Protein AF-R5AZA7-F1 (afdb_monomer)

Sequence (260 aa):
MVGIGNRGARNLREEDYFPEKALDNIPADEWSRTHLPSDFRQTCRGDEYAYFVAHDVKEFVDGRYSTMVEREHTFTMGSSMGALISLYIMCEYPDIVGGAACMSTHWVGSVSSSASNGYTMLDDPVCAAAILKYFGESLPEPGAHILYLDEGDSGWDALYVKYNQQMTTLAEAKGYSQSAGTLMVKYWPESGHNEWFWQQHCSVPLEFLLAAHLSGIDRITVSPTPSATIHTLLGVPVGHYAETLAPGIYCNPGKKFLKR

Radius of gyration: 18.77 Å; Cα contacts (8 Å, |Δi|>4): 472; chains: 1; bounding box: 45×39×62 Å

Structure (mmCIF, N/CA/C/O backbone):
data_AF-R5AZA7-F1
#
_entry.id   AF-R5AZA7-F1
#
loop_
_atom_site.group_PDB
_atom_site.id
_atom_site.type_symbol
_atom_site.label_atom_id
_atom_site.label_alt_id
_atom_site.label_comp_id
_atom_site.label_asym_id
_atom_site.label_entity_id
_atom_site.label_seq_id
_atom_site.pdbx_PDB_ins_code
_atom_site.Cartn_x
_atom_site.Cartn_y
_atom_site.Cartn_z
_atom_site.occupancy
_atom_site.B_iso_or_equiv
_atom_site.auth_seq_id
_atom_site.auth_comp_id
_atom_site.auth_asym_id
_atom_site.auth_atom_id
_atom_site.pdbx_PDB_model_num
ATOM 1 N N . MET A 1 1 ? -7.644 -5.578 15.023 1.00 80.94 1 MET A N 1
ATOM 2 C CA . MET A 1 1 ? -6.517 -5.678 14.072 1.00 80.94 1 MET A CA 1
ATOM 3 C C . MET A 1 1 ? -5.976 -7.094 14.112 1.00 80.94 1 MET A C 1
ATOM 5 O O . MET A 1 1 ? -5.783 -7.614 15.207 1.00 80.94 1 MET A O 1
ATOM 9 N N . VAL A 1 2 ? -5.758 -7.703 12.951 1.00 88.06 2 VAL A N 1
ATOM 10 C CA . VAL A 1 2 ? -5.196 -9.052 12.809 1.00 88.06 2 VAL A CA 1
ATOM 11 C C . VAL A 1 2 ? -3.914 -8.930 11.990 1.00 88.06 2 VAL A C 1
ATOM 13 O O . VAL A 1 2 ? -3.907 -8.242 10.976 1.00 88.06 2 VAL A O 1
ATOM 16 N N . GLY A 1 3 ? -2.824 -9.542 12.453 1.00 88.44 3 GLY A N 1
ATOM 17 C CA . GLY A 1 3 ? -1.585 -9.632 11.680 1.00 88.44 3 GLY A CA 1
ATOM 18 C C . GLY A 1 3 ? -1.644 -10.844 10.760 1.00 88.44 3 GLY A C 1
ATOM 19 O O . GLY A 1 3 ? -1.911 -11.946 11.238 1.00 88.44 3 GLY A O 1
ATOM 20 N N . ILE A 1 4 ? -1.399 -10.644 9.468 1.00 90.88 4 ILE A N 1
ATOM 21 C CA . ILE A 1 4 ? -1.473 -11.698 8.454 1.00 90.88 4 ILE A CA 1
ATOM 22 C C . ILE A 1 4 ? -0.049 -12.034 8.011 1.00 90.88 4 ILE A C 1
ATOM 24 O O . ILE A 1 4 ? 0.723 -11.155 7.637 1.00 90.88 4 ILE A O 1
ATOM 28 N N . GLY A 1 5 ? 0.321 -13.310 8.118 1.00 85.81 5 GLY A N 1
ATOM 29 C CA . GLY A 1 5 ? 1.613 -13.796 7.641 1.00 85.81 5 GLY A CA 1
ATOM 30 C C . GLY A 1 5 ? 1.642 -13.943 6.120 1.00 85.81 5 GLY A C 1
ATOM 31 O O . GLY A 1 5 ? 0.607 -13.937 5.460 1.00 85.81 5 GLY 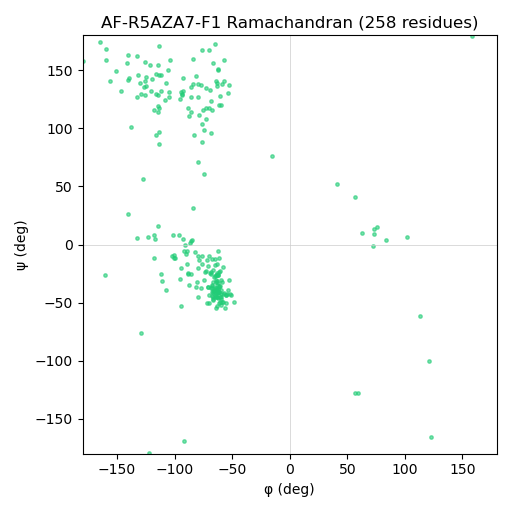A O 1
ATOM 32 N N . ASN A 1 6 ? 2.836 -14.132 5.573 1.00 86.56 6 ASN A N 1
ATOM 33 C CA . ASN A 1 6 ? 3.054 -14.520 4.181 1.00 86.56 6 ASN A CA 1
ATOM 34 C C . ASN A 1 6 ? 3.849 -15.829 4.117 1.00 86.56 6 ASN A C 1
ATOM 36 O O . ASN A 1 6 ? 4.228 -16.409 5.141 1.00 86.56 6 ASN A O 1
ATOM 40 N N . ARG A 1 7 ? 4.139 -16.302 2.908 1.00 87.44 7 ARG A N 1
ATOM 41 C CA . ARG A 1 7 ? 4.939 -17.506 2.662 1.00 87.44 7 ARG A CA 1
ATOM 42 C C . ARG A 1 7 ? 6.446 -17.210 2.679 1.00 87.44 7 ARG A C 1
ATOM 44 O O . ARG A 1 7 ? 7.220 -17.919 2.041 1.00 87.44 7 ARG A O 1
ATOM 51 N N . GLY A 1 8 ? 6.897 -16.230 3.466 1.00 80.00 8 GLY A N 1
ATOM 52 C CA . GLY A 1 8 ? 8.301 -15.831 3.598 1.00 80.00 8 GLY A CA 1
ATOM 53 C C . GLY A 1 8 ? 9.232 -16.942 4.092 1.00 80.00 8 GLY A C 1
ATOM 54 O O . GLY A 1 8 ? 10.364 -17.025 3.635 1.00 80.00 8 GLY A O 1
ATOM 55 N N . ALA A 1 9 ? 8.751 -17.887 4.911 1.00 79.81 9 ALA A N 1
ATOM 56 C CA . ALA A 1 9 ? 9.521 -19.085 5.290 1.00 79.81 9 ALA A CA 1
ATOM 57 C C . ALA A 1 9 ? 9.861 -20.003 4.094 1.00 79.81 9 ALA A C 1
ATOM 59 O O . ALA A 1 9 ? 10.737 -20.860 4.191 1.00 79.81 9 ALA A O 1
ATOM 60 N N . ARG A 1 10 ? 9.163 -19.828 2.964 1.00 83.00 10 ARG A N 1
ATOM 61 C CA . ARG A 1 10 ? 9.442 -20.473 1.674 1.00 83.00 10 ARG A CA 1
ATOM 62 C C . ARG A 1 10 ? 10.157 -19.537 0.690 1.00 83.00 10 ARG A C 1
ATOM 64 O O . ARG A 1 10 ? 10.332 -19.914 -0.462 1.00 83.00 10 ARG A O 1
ATOM 71 N N . ASN A 1 11 ? 10.582 -18.353 1.140 1.00 80.38 11 ASN A N 1
ATOM 72 C CA . ASN A 1 11 ? 11.175 -17.280 0.336 1.00 80.38 11 ASN A CA 1
ATOM 73 C C . ASN A 1 11 ? 10.276 -16.808 -0.823 1.00 80.38 11 ASN A C 1
ATOM 75 O O . ASN A 1 11 ? 10.768 -16.601 -1.929 1.00 80.38 11 ASN A O 1
ATOM 79 N N . LEU A 1 12 ? 8.967 -16.688 -0.563 1.00 85.25 12 LEU A N 1
ATOM 80 C CA . LEU A 1 12 ? 7.950 -16.246 -1.532 1.00 85.25 12 LEU A CA 1
ATOM 81 C C . LEU A 1 12 ? 7.310 -14.903 -1.141 1.00 85.25 12 LEU A C 1
ATOM 83 O O . LEU A 1 12 ? 6.235 -14.566 -1.623 1.00 85.25 12 LEU A O 1
ATOM 87 N N . ARG A 1 13 ? 7.918 -14.150 -0.216 1.00 87.62 13 ARG A N 1
ATOM 88 C CA . ARG A 1 13 ? 7.335 -12.897 0.288 1.00 87.62 13 ARG A CA 1
ATOM 89 C C . ARG A 1 13 ? 7.131 -11.893 -0.844 1.00 87.62 13 ARG A C 1
ATOM 91 O O . ARG A 1 13 ? 6.104 -11.226 -0.887 1.00 87.62 13 ARG A O 1
ATOM 98 N N . GLU A 1 14 ? 8.117 -11.781 -1.722 1.00 87.06 14 GLU A N 1
ATOM 99 C CA . GLU A 1 14 ? 8.107 -10.832 -2.826 1.00 87.06 14 GLU A CA 1
ATOM 100 C C . GLU A 1 14 ? 7.004 -11.193 -3.826 1.00 87.06 14 GLU A C 1
ATOM 102 O O . GLU A 1 14 ? 6.250 -10.325 -4.246 1.00 87.06 14 GLU A O 1
ATOM 107 N N . GLU A 1 15 ? 6.850 -12.487 -4.111 1.00 88.19 15 GLU A N 1
ATOM 108 C CA . GLU A 1 15 ? 5.803 -13.027 -4.983 1.00 88.19 15 GLU A CA 1
ATOM 109 C C . GLU A 1 15 ? 4.395 -12.842 -4.397 1.00 88.19 15 GLU A C 1
ATOM 111 O O . GLU A 1 15 ? 3.475 -12.498 -5.133 1.00 88.19 15 GLU A O 1
ATOM 116 N N . ASP A 1 16 ? 4.227 -13.037 -3.083 1.00 91.69 16 ASP A N 1
ATOM 117 C CA . ASP A 1 16 ? 2.942 -12.879 -2.387 1.00 91.69 16 ASP A CA 1
ATOM 118 C C . ASP A 1 16 ? 2.467 -11.422 -2.353 1.00 91.69 16 ASP A C 1
ATOM 120 O O . ASP A 1 16 ? 1.266 -11.166 -2.335 1.00 91.69 16 ASP A O 1
ATOM 124 N N . TYR A 1 17 ? 3.394 -10.466 -2.244 1.00 93.62 17 TYR A N 1
ATOM 125 C CA . TYR A 1 17 ? 3.060 -9.063 -1.973 1.00 93.62 17 TYR A CA 1
ATOM 126 C C . TYR A 1 17 ? 3.121 -8.162 -3.206 1.00 93.62 17 TYR A C 1
ATOM 128 O O . TYR A 1 17 ? 2.715 -7.000 -3.131 1.00 93.62 17 TYR A O 1
ATOM 136 N N . PHE A 1 18 ? 3.643 -8.655 -4.327 1.00 94.06 18 PHE A N 1
ATOM 137 C CA . PHE A 1 18 ? 3.688 -7.876 -5.555 1.00 94.06 18 PHE A CA 1
ATOM 138 C C . PHE A 1 18 ? 2.284 -7.757 -6.179 1.00 94.06 18 PHE A C 1
ATOM 140 O O . PHE A 1 18 ? 1.592 -8.771 -6.280 1.00 94.06 18 PHE A O 1
ATOM 147 N N . PRO A 1 19 ? 1.855 -6.558 -6.622 1.00 95.56 19 PRO A N 1
ATOM 148 C CA . PRO A 1 19 ? 0.585 -6.380 -7.324 1.00 95.56 19 PRO A CA 1
ATOM 149 C C . PRO A 1 19 ? 0.654 -7.051 -8.704 1.00 95.56 19 PRO A C 1
ATOM 151 O O . PRO A 1 19 ? 1.168 -6.476 -9.658 1.00 95.56 19 PRO A O 1
ATOM 154 N N . GLU A 1 20 ? 0.171 -8.287 -8.806 1.00 94.88 20 GLU A N 1
ATOM 155 C CA . GLU A 1 20 ? 0.368 -9.168 -9.966 1.00 94.88 20 GLU A CA 1
ATOM 156 C C . GLU A 1 20 ? -0.088 -8.540 -11.289 1.00 94.88 20 GLU A C 1
ATOM 158 O O . GLU A 1 20 ? 0.662 -8.547 -12.264 1.00 94.88 20 GLU A O 1
ATOM 163 N N . LYS A 1 21 ? -1.247 -7.877 -11.304 1.00 96.56 21 LYS A N 1
ATOM 164 C CA . LYS A 1 21 ? -1.773 -7.182 -12.491 1.00 96.56 21 LYS A CA 1
ATOM 165 C C . LYS A 1 21 ? -0.963 -5.962 -12.930 1.00 96.56 21 LYS A C 1
ATOM 167 O O . LYS A 1 21 ? -1.143 -5.477 -14.043 1.00 96.56 21 LYS A O 1
ATOM 172 N N . ALA A 1 22 ? -0.036 -5.462 -12.110 1.00 95.75 22 ALA A N 1
ATOM 173 C CA . ALA A 1 22 ? 0.898 -4.434 -12.564 1.00 95.75 22 ALA A CA 1
ATOM 174 C C . ALA A 1 22 ? 1.864 -4.964 -13.633 1.00 95.75 22 ALA A C 1
ATOM 176 O O . ALA A 1 22 ? 2.378 -4.175 -14.422 1.00 95.75 22 ALA A O 1
ATOM 177 N N . LEU A 1 23 ? 2.086 -6.282 -13.710 1.00 93.62 23 LEU A N 1
ATOM 178 C CA . LEU A 1 23 ? 2.932 -6.880 -14.744 1.00 93.62 23 LEU A CA 1
ATOM 179 C C . LEU A 1 23 ? 2.385 -6.650 -16.157 1.00 93.62 23 LEU A C 1
ATOM 181 O O . LEU A 1 23 ? 3.172 -6.426 -17.075 1.00 93.62 23 LEU A O 1
ATOM 185 N N . ASP A 1 24 ? 1.059 -6.611 -16.323 1.00 94.81 24 ASP A N 1
ATOM 186 C CA . ASP A 1 24 ? 0.401 -6.352 -17.613 1.00 94.81 24 ASP A CA 1
ATOM 187 C C . ASP A 1 24 ? 0.689 -4.939 -18.149 1.00 94.81 24 ASP A C 1
ATOM 189 O O . ASP A 1 24 ? 0.527 -4.659 -19.339 1.00 94.81 24 ASP A O 1
ATOM 193 N N . ASN A 1 25 ? 1.145 -4.039 -17.274 1.00 95.94 25 ASN A N 1
ATOM 194 C CA . ASN A 1 25 ? 1.508 -2.670 -17.610 1.00 95.94 25 ASN A CA 1
ATOM 195 C C . ASN A 1 25 ? 2.982 -2.494 -17.992 1.00 95.94 25 ASN A C 1
ATOM 197 O O . ASN A 1 25 ? 3.375 -1.376 -18.334 1.00 95.94 25 ASN A O 1
ATOM 201 N N . ILE A 1 26 ? 3.786 -3.560 -17.974 1.00 95.00 26 ILE A N 1
ATOM 202 C CA . ILE A 1 26 ? 5.181 -3.533 -18.421 1.00 95.00 26 ILE A CA 1
ATOM 203 C C . ILE A 1 26 ? 5.222 -3.819 -19.929 1.00 95.00 26 ILE A C 1
ATOM 205 O O . ILE A 1 26 ? 4.851 -4.916 -20.354 1.00 95.00 26 ILE A O 1
ATOM 209 N N . PRO A 1 27 ? 5.697 -2.878 -20.768 1.00 94.31 27 PRO A N 1
ATOM 210 C CA . PRO A 1 27 ? 5.869 -3.137 -22.192 1.00 94.31 27 PRO A CA 1
ATOM 211 C C . PRO A 1 27 ? 6.817 -4.318 -22.434 1.00 94.31 27 PRO A C 1
ATOM 213 O O . PRO A 1 27 ? 7.862 -4.438 -21.790 1.00 94.31 27 PRO A O 1
ATOM 216 N N . ALA A 1 28 ? 6.474 -5.186 -23.387 1.00 92.06 28 ALA A N 1
ATOM 217 C CA . ALA A 1 28 ? 7.239 -6.406 -23.655 1.00 92.06 28 ALA A CA 1
ATOM 218 C C . ALA A 1 28 ? 8.710 -6.131 -24.033 1.00 92.06 28 ALA A C 1
ATOM 220 O O . ALA A 1 28 ? 9.592 -6.924 -23.709 1.00 92.06 28 ALA A O 1
ATOM 221 N N . ASP A 1 29 ? 8.983 -5.004 -24.692 1.00 93.81 29 ASP A N 1
ATOM 222 C CA . ASP A 1 29 ? 10.323 -4.538 -25.062 1.00 93.81 29 ASP A CA 1
ATOM 223 C C . ASP A 1 29 ? 11.089 -3.876 -23.904 1.00 93.81 29 ASP A C 1
ATOM 225 O O . ASP A 1 29 ? 12.309 -3.720 -23.981 1.00 93.81 29 ASP A O 1
ATOM 229 N N . GLU A 1 30 ? 10.410 -3.543 -22.805 1.00 93.44 30 GLU A N 1
ATOM 230 C CA . GLU A 1 30 ? 11.022 -3.011 -21.587 1.00 93.44 30 GLU A CA 1
ATOM 231 C C . GLU A 1 30 ? 11.211 -4.064 -20.488 1.00 93.44 30 GLU A C 1
ATOM 233 O O . GLU A 1 30 ? 11.971 -3.823 -19.551 1.00 93.44 30 GLU A O 1
ATOM 238 N N . TRP A 1 31 ? 10.621 -5.259 -20.615 1.00 89.06 31 TRP A N 1
ATOM 239 C CA . TRP A 1 31 ? 10.692 -6.321 -19.599 1.00 89.06 31 TRP A CA 1
ATOM 240 C C . TRP A 1 31 ? 12.124 -6.651 -19.154 1.00 89.06 31 TRP A C 1
ATOM 242 O O . TRP A 1 31 ? 12.401 -6.772 -17.962 1.00 89.06 31 TRP A O 1
ATOM 252 N N . SER A 1 32 ? 13.075 -6.734 -20.092 1.00 89.25 32 SER A N 1
ATOM 253 C CA . SER A 1 32 ? 14.482 -7.038 -19.785 1.00 89.25 32 SER A CA 1
ATOM 254 C C . SER A 1 32 ? 15.222 -5.918 -19.046 1.00 89.25 32 SER A C 1
ATOM 256 O O . SER A 1 32 ? 16.367 -6.113 -18.645 1.00 89.25 32 SER A O 1
ATOM 258 N N . ARG A 1 33 ? 14.617 -4.730 -18.929 1.00 88.25 33 ARG A N 1
ATOM 259 C CA . ARG A 1 33 ? 15.150 -3.589 -18.171 1.00 88.25 33 ARG A CA 1
ATOM 260 C C . ARG A 1 33 ? 14.684 -3.595 -16.716 1.00 88.25 33 ARG A C 1
ATOM 262 O O . ARG A 1 33 ? 15.188 -2.784 -15.947 1.00 88.25 33 ARG A O 1
ATOM 269 N N . THR A 1 34 ? 13.756 -4.485 -16.365 1.00 89.69 34 THR A N 1
ATOM 270 C CA . THR A 1 34 ? 13.283 -4.663 -14.992 1.00 89.69 34 THR A CA 1
ATOM 271 C C . THR A 1 34 ? 14.204 -5.589 -14.196 1.00 89.69 34 THR A C 1
ATOM 273 O O . THR A 1 34 ? 14.940 -6.406 -14.758 1.00 89.69 34 THR A O 1
ATOM 276 N N . HIS A 1 35 ? 14.129 -5.501 -12.872 1.00 86.44 35 HIS A N 1
ATOM 277 C CA . HIS A 1 35 ? 14.770 -6.419 -11.929 1.00 86.44 35 HIS A CA 1
ATOM 278 C C . HIS A 1 35 ? 13.885 -7.629 -11.573 1.00 86.44 35 HIS A C 1
ATOM 280 O O . HIS A 1 35 ? 14.353 -8.587 -10.962 1.00 86.44 35 HIS A O 1
ATOM 286 N N . LEU A 1 36 ? 12.632 -7.663 -12.034 1.00 83.06 36 LEU A N 1
ATOM 287 C CA . LEU A 1 36 ? 11.673 -8.733 -11.728 1.00 83.06 36 LEU A CA 1
ATOM 288 C C . LEU A 1 36 ? 12.172 -10.156 -12.046 1.00 83.06 36 LEU A C 1
ATOM 290 O O . LEU A 1 36 ? 11.932 -11.050 -11.232 1.00 83.06 36 LEU A O 1
ATOM 294 N N . PRO A 1 37 ? 12.910 -10.415 -13.151 1.00 76.44 37 PRO A N 1
ATOM 295 C CA . PRO A 1 37 ? 13.431 -11.755 -13.424 1.00 76.44 37 PRO A CA 1
ATOM 296 C C . PRO A 1 37 ? 14.430 -12.271 -12.380 1.00 76.44 37 PRO A C 1
ATOM 298 O O . PRO A 1 37 ? 14.584 -13.483 -12.251 1.00 76.44 37 PRO A O 1
ATOM 301 N N . SER A 1 38 ? 15.139 -11.385 -11.669 1.00 73.81 38 SER A N 1
ATOM 302 C CA . SER A 1 38 ? 16.012 -11.780 -10.554 1.00 73.81 38 SER A CA 1
ATOM 303 C C . SER A 1 38 ? 15.280 -11.844 -9.220 1.00 73.81 38 SER A C 1
ATOM 305 O O . SER A 1 38 ? 15.713 -12.571 -8.323 1.00 73.81 38 SER A O 1
ATOM 307 N N . ASP A 1 39 ? 14.194 -11.090 -9.095 1.00 71.25 39 ASP A N 1
ATOM 308 C CA . ASP A 1 39 ? 13.496 -10.892 -7.831 1.00 71.25 39 ASP A CA 1
ATOM 309 C C . ASP A 1 39 ? 12.433 -11.977 -7.588 1.00 71.25 39 ASP A C 1
ATOM 311 O O . ASP A 1 39 ? 12.139 -12.303 -6.436 1.00 71.25 39 ASP A O 1
ATOM 315 N N . PHE A 1 40 ? 11.918 -12.610 -8.649 1.00 73.31 40 PHE A N 1
ATOM 316 C CA . PHE A 1 40 ? 10.949 -13.707 -8.558 1.00 73.31 40 PHE A CA 1
ATOM 317 C C . PHE A 1 40 ? 11.562 -15.064 -8.908 1.00 73.31 40 PHE A C 1
ATOM 319 O O . PHE A 1 40 ? 12.341 -15.205 -9.850 1.00 73.31 40 PHE A O 1
ATOM 326 N N . ARG A 1 41 ? 11.191 -16.101 -8.148 1.00 66.31 41 ARG A N 1
ATOM 327 C CA . ARG A 1 41 ? 11.659 -17.481 -8.348 1.00 66.31 41 ARG A CA 1
ATOM 328 C C . ARG A 1 41 ? 10.698 -18.313 -9.190 1.00 66.31 41 ARG A C 1
ATOM 330 O O . ARG A 1 41 ? 11.148 -19.264 -9.827 1.00 66.31 41 ARG A O 1
ATOM 337 N N . GLN A 1 42 ? 9.399 -18.015 -9.147 1.00 62.84 42 GLN A N 1
ATOM 338 C CA . GLN A 1 42 ? 8.363 -18.757 -9.871 1.00 62.84 42 GLN A CA 1
ATOM 339 C C . GLN A 1 42 ? 7.462 -17.826 -10.681 1.00 62.84 42 GLN A C 1
ATOM 341 O O . GLN A 1 42 ? 7.599 -17.762 -11.899 1.00 62.84 42 GLN A O 1
ATOM 346 N N . THR A 1 43 ? 6.545 -17.131 -10.008 1.00 80.94 43 THR A N 1
ATOM 347 C CA . THR A 1 43 ? 5.540 -16.221 -10.577 1.00 80.94 43 THR A CA 1
ATOM 348 C C . THR A 1 43 ? 5.066 -15.274 -9.476 1.00 80.94 43 THR A C 1
ATOM 350 O O . THR A 1 43 ? 5.158 -15.621 -8.299 1.00 80.94 43 THR A O 1
ATOM 353 N N . CYS A 1 44 ? 4.508 -14.114 -9.823 1.00 87.88 44 CYS A N 1
ATOM 354 C CA . CYS A 1 44 ? 3.725 -13.345 -8.853 1.00 87.88 44 CYS A CA 1
ATOM 355 C C . CYS A 1 44 ? 2.502 -14.151 -8.392 1.00 87.88 44 CYS A C 1
ATOM 357 O O . CYS A 1 44 ? 2.025 -15.034 -9.108 1.00 87.88 44 CYS A O 1
ATOM 359 N N . ARG A 1 45 ? 2.073 -13.898 -7.154 1.00 92.19 45 ARG A N 1
ATOM 360 C CA . ARG A 1 45 ? 0.937 -14.552 -6.488 1.00 92.19 45 ARG A CA 1
ATOM 361 C C . ARG A 1 45 ? 0.125 -13.546 -5.671 1.00 92.19 45 ARG A C 1
ATOM 363 O O . ARG A 1 45 ? -0.489 -13.909 -4.663 1.00 92.19 45 ARG A O 1
ATOM 370 N N . GLY A 1 46 ? 0.169 -12.280 -6.080 1.00 95.00 46 GLY A N 1
ATOM 371 C CA . GLY A 1 46 ? -0.540 -11.191 -5.420 1.00 95.00 46 GLY A CA 1
ATOM 372 C C . GLY A 1 46 ? -2.046 -11.415 -5.437 1.00 95.00 46 GLY A C 1
ATOM 373 O O . GLY A 1 46 ? -2.704 -11.164 -4.430 1.00 95.00 46 GLY A O 1
ATOM 374 N N . ASP A 1 47 ? -2.578 -11.976 -6.526 1.00 97.31 47 ASP A N 1
ATOM 375 C CA . ASP A 1 47 ? -4.006 -12.283 -6.652 1.00 97.31 47 ASP A CA 1
ATOM 376 C C . ASP A 1 47 ? -4.428 -13.379 -5.667 1.00 97.31 47 ASP A C 1
ATOM 378 O O . ASP A 1 47 ? -5.423 -13.227 -4.954 1.00 97.31 47 ASP A O 1
ATOM 382 N N . GLU A 1 48 ? -3.636 -14.455 -5.554 1.00 96.69 48 GLU A N 1
ATOM 383 C CA . GLU A 1 48 ? -3.874 -15.531 -4.580 1.00 96.69 48 GLU A CA 1
ATOM 384 C C . GLU A 1 48 ? -3.862 -14.993 -3.144 1.00 96.69 48 GLU A C 1
ATOM 386 O O . GLU A 1 48 ? -4.717 -15.351 -2.331 1.00 96.69 48 GLU A O 1
ATOM 391 N N . TYR A 1 49 ? -2.883 -14.143 -2.817 1.00 97.38 49 TYR A N 1
ATOM 392 C CA . TYR A 1 49 ? -2.766 -13.566 -1.482 1.00 97.38 49 TYR A CA 1
ATOM 393 C C . TYR A 1 49 ? -3.921 -12.608 -1.186 1.00 97.38 49 TYR A C 1
ATOM 395 O O . TYR A 1 49 ? -4.510 -12.670 -0.107 1.00 97.38 49 TYR A O 1
ATOM 403 N N . ALA A 1 50 ? -4.277 -11.747 -2.140 1.00 98.31 50 ALA A N 1
ATOM 404 C CA . ALA A 1 50 ? -5.364 -10.798 -1.972 1.00 98.31 50 ALA A CA 1
ATOM 405 C C . ALA A 1 50 ? -6.713 -11.512 -1.801 1.00 98.31 50 ALA A C 1
ATOM 407 O O . ALA A 1 50 ? -7.465 -11.166 -0.889 1.00 98.31 50 ALA A O 1
ATOM 408 N N . TYR A 1 51 ? -6.965 -12.565 -2.587 1.00 98.31 51 TYR A N 1
ATOM 409 C CA . TYR A 1 51 ? -8.131 -13.436 -2.422 1.00 98.31 51 TYR A CA 1
ATOM 410 C C . TYR A 1 51 ? -8.160 -14.084 -1.035 1.00 98.31 51 TYR A C 1
ATOM 412 O O . TYR A 1 51 ? -9.167 -13.999 -0.335 1.00 98.31 51 TYR A O 1
ATOM 420 N N . PHE A 1 52 ? -7.046 -14.683 -0.602 1.00 97.94 52 PHE A N 1
ATOM 421 C CA . PHE A 1 52 ? -6.935 -15.291 0.726 1.00 97.94 52 PHE A CA 1
ATOM 422 C C . PHE A 1 52 ? -7.272 -14.289 1.840 1.00 97.94 52 PHE A C 1
ATOM 424 O O . PHE A 1 52 ? -8.004 -14.615 2.772 1.00 97.94 52 PHE A O 1
ATOM 431 N N . VAL A 1 53 ? -6.785 -13.049 1.756 1.00 98.06 53 VAL A N 1
ATOM 432 C CA . VAL A 1 53 ? -7.109 -12.031 2.765 1.00 98.06 53 VAL A CA 1
ATOM 433 C C . VAL A 1 53 ? -8.592 -11.652 2.723 1.00 98.06 53 VAL A C 1
ATOM 435 O O . VAL A 1 53 ? -9.235 -11.607 3.776 1.00 98.06 53 VAL A O 1
ATOM 438 N N . ALA A 1 54 ? -9.131 -11.387 1.533 1.00 97.81 54 ALA A N 1
ATOM 439 C CA . ALA A 1 54 ? -10.491 -10.885 1.355 1.00 97.81 54 ALA A CA 1
ATOM 440 C C . ALA A 1 54 ? -11.577 -11.931 1.652 1.00 97.81 54 ALA A C 1
ATOM 442 O O . ALA A 1 54 ? -12.608 -11.576 2.217 1.00 97.81 54 ALA A O 1
ATOM 443 N N . HIS A 1 55 ? -11.341 -13.199 1.314 1.00 98.06 55 HIS A N 1
ATOM 444 C CA . HIS A 1 55 ? -12.349 -14.257 1.398 1.00 98.06 55 HIS A CA 1
ATOM 445 C C . HIS A 1 55 ? -12.073 -15.299 2.478 1.00 98.06 55 HIS A C 1
ATOM 447 O O . HIS A 1 55 ? -13.015 -15.778 3.092 1.00 98.06 55 HIS A O 1
ATOM 453 N N . ASP A 1 56 ? -10.818 -15.608 2.806 1.00 97.56 56 ASP A N 1
ATOM 454 C CA . ASP A 1 56 ? -10.553 -16.604 3.852 1.00 97.56 56 ASP A CA 1
ATOM 455 C C . ASP A 1 56 ? -10.353 -15.922 5.210 1.00 97.56 56 ASP A C 1
ATOM 457 O O . ASP A 1 56 ? -11.014 -16.251 6.198 1.00 97.56 56 ASP A O 1
ATOM 461 N N . VAL A 1 57 ? -9.444 -14.943 5.283 1.00 97.50 57 VAL A N 1
ATOM 462 C CA . VAL A 1 57 ? -9.098 -14.284 6.551 1.00 97.50 57 VAL A CA 1
ATOM 463 C C . VAL A 1 57 ? -10.246 -13.415 7.050 1.00 97.50 57 VAL A C 1
ATOM 465 O O . VAL A 1 57 ? -10.617 -13.529 8.220 1.00 97.50 57 VAL A O 1
ATOM 468 N N . LYS A 1 58 ? -10.803 -12.545 6.200 1.00 97.00 58 LYS A N 1
ATOM 469 C CA . LYS A 1 58 ? -11.895 -11.644 6.598 1.00 97.00 58 LYS A CA 1
ATOM 470 C C . LYS A 1 58 ? -13.128 -12.426 7.045 1.00 97.00 58 LYS A C 1
ATOM 472 O O . LYS A 1 58 ? -13.597 -12.192 8.157 1.00 97.00 58 LYS A O 1
ATOM 477 N N . GLU A 1 59 ? -13.585 -13.399 6.256 1.00 96.81 59 GLU A N 1
ATOM 478 C CA . GLU A 1 59 ? -14.759 -14.214 6.604 1.00 96.81 59 GLU A CA 1
ATOM 479 C C . GLU A 1 59 ? -14.538 -15.016 7.894 1.00 96.81 59 GLU A C 1
ATOM 481 O O . GLU A 1 59 ? -15.419 -15.067 8.756 1.00 96.81 59 GLU A O 1
ATOM 486 N N . PHE A 1 60 ? -13.342 -15.587 8.092 1.00 97.62 60 PHE A N 1
ATOM 487 C CA . PHE A 1 60 ? -13.004 -16.267 9.344 1.00 97.62 60 PHE A CA 1
ATOM 488 C C . PHE A 1 60 ? -13.074 -15.324 10.552 1.00 97.62 60 PHE A C 1
ATOM 490 O O . PHE A 1 60 ? -13.611 -15.691 11.602 1.00 97.62 60 PHE A O 1
ATOM 497 N N . VAL A 1 61 ? -12.513 -14.118 10.430 1.00 97.56 61 VAL A N 1
ATOM 498 C CA . VAL A 1 61 ? -12.483 -13.137 11.520 1.00 97.56 61 VAL A CA 1
ATOM 499 C C . VAL A 1 61 ? -13.895 -12.658 11.848 1.00 97.56 61 VAL A C 1
ATOM 501 O O . VAL A 1 61 ? -14.271 -12.670 13.021 1.00 97.56 61 VAL A O 1
ATOM 504 N N . ASP A 1 62 ? -14.693 -12.313 10.842 1.00 97.31 62 ASP A N 1
ATOM 505 C CA . ASP A 1 62 ? -16.072 -11.853 11.030 1.00 97.31 62 ASP A CA 1
ATOM 506 C C . ASP A 1 62 ? -16.984 -12.936 11.608 1.00 97.31 62 ASP A C 1
ATOM 508 O O . ASP A 1 62 ? -17.826 -12.663 12.460 1.00 97.31 62 ASP A O 1
ATOM 512 N N . GLY A 1 63 ? -16.798 -14.194 11.200 1.00 97.38 63 GLY A N 1
ATOM 513 C CA . GLY A 1 63 ? -17.567 -15.315 11.737 1.00 97.38 63 GLY A CA 1
ATOM 514 C C . GLY A 1 63 ? -17.214 -15.670 13.185 1.00 97.38 63 GLY A C 1
ATOM 515 O O . GLY A 1 63 ? -17.982 -16.362 13.858 1.00 97.38 63 GLY A O 1
ATOM 516 N N . ARG A 1 64 ? -16.048 -15.235 13.685 1.00 97.44 64 ARG A N 1
ATOM 517 C CA . ARG A 1 64 ? -15.515 -15.660 14.992 1.00 97.44 64 ARG A CA 1
ATOM 518 C C . ARG A 1 64 ? -15.474 -14.561 16.046 1.00 97.44 64 ARG A C 1
ATOM 520 O O . ARG A 1 64 ? -15.487 -14.887 17.240 1.00 97.44 64 ARG A O 1
ATOM 527 N N . TYR A 1 65 ? -15.404 -13.303 15.629 1.00 95.94 65 TYR A N 1
ATOM 528 C CA . TYR A 1 65 ? -15.257 -12.138 16.494 1.00 95.94 65 TYR A CA 1
ATOM 529 C C . TYR A 1 65 ? -16.363 -11.115 16.224 1.00 95.94 65 TYR A C 1
ATOM 531 O O . TYR A 1 65 ? -16.954 -11.087 15.155 1.00 95.94 65 TYR A O 1
ATOM 539 N N . SER A 1 66 ? -16.641 -10.253 17.203 1.00 94.94 66 SER A N 1
ATOM 540 C CA . SER A 1 66 ? -17.605 -9.162 17.031 1.00 94.94 66 SER A CA 1
ATOM 541 C C . SER A 1 66 ? -16.970 -8.038 16.210 1.00 94.94 66 SER A C 1
ATOM 543 O O . SER A 1 66 ? -16.358 -7.132 16.779 1.00 94.94 66 SER A O 1
ATOM 545 N N . THR A 1 67 ? -17.080 -8.115 14.888 1.00 94.31 67 THR A N 1
ATOM 546 C CA . THR A 1 67 ? -16.638 -7.074 13.953 1.00 94.31 67 THR A CA 1
ATOM 547 C C . THR A 1 67 ? -17.826 -6.281 13.411 1.00 94.31 67 THR A C 1
ATOM 549 O O . THR A 1 67 ? -18.970 -6.730 13.464 1.00 94.31 67 THR A O 1
ATOM 552 N N . MET A 1 68 ? -17.551 -5.075 12.916 1.00 94.25 68 MET A N 1
ATOM 553 C CA . MET A 1 68 ? -18.444 -4.401 11.975 1.00 94.25 68 MET A CA 1
ATOM 554 C C . MET A 1 68 ? -18.019 -4.882 10.590 1.00 94.25 68 MET A C 1
ATOM 556 O O . MET A 1 68 ? -16.880 -4.645 10.184 1.00 94.25 68 MET A O 1
ATOM 560 N N . VAL A 1 69 ? -18.869 -5.680 9.950 1.00 95.19 69 VAL A N 1
ATOM 561 C CA . VAL A 1 69 ? -18.493 -6.482 8.775 1.00 95.19 69 VAL A CA 1
ATOM 562 C C . VAL A 1 69 ? -18.470 -5.660 7.493 1.00 95.19 69 VAL A C 1
ATOM 564 O O . VAL A 1 69 ? -17.833 -6.064 6.520 1.00 95.19 69 VAL A O 1
ATOM 567 N N . GLU A 1 70 ? -19.152 -4.519 7.510 1.00 95.06 70 GLU A N 1
ATOM 568 C CA . GLU A 1 70 ? -19.322 -3.615 6.390 1.00 95.06 70 GLU A CA 1
ATOM 569 C C . GLU A 1 70 ? -17.977 -3.049 5.915 1.00 95.06 70 GLU A C 1
ATOM 571 O O . GLU A 1 70 ? -17.010 -2.892 6.673 1.00 95.06 70 GLU A O 1
ATOM 576 N N . ARG A 1 71 ? -17.924 -2.728 4.622 1.00 94.75 71 ARG A N 1
ATOM 577 C CA . ARG A 1 71 ? -16.732 -2.213 3.947 1.00 94.75 71 ARG A CA 1
ATOM 578 C C . ARG A 1 71 ? -16.170 -0.973 4.631 1.00 94.75 71 ARG A C 1
ATOM 580 O O . ARG A 1 71 ? -14.961 -0.875 4.812 1.00 94.75 71 ARG A O 1
ATOM 587 N N . GLU A 1 72 ? -17.036 -0.046 5.039 1.00 93.44 72 GLU A N 1
ATOM 588 C CA . GLU A 1 72 ? -16.672 1.226 5.681 1.00 93.44 72 GLU A CA 1
ATOM 589 C C . GLU A 1 72 ? -15.928 1.033 7.010 1.00 93.44 72 GLU A C 1
ATOM 591 O O . GLU A 1 72 ? -15.389 1.987 7.568 1.00 93.44 72 GLU A O 1
ATOM 596 N N . HIS A 1 73 ? -15.913 -0.194 7.534 1.00 94.38 73 HIS A N 1
ATOM 597 C CA . HIS A 1 73 ? -15.282 -0.574 8.792 1.00 94.38 73 HIS A CA 1
ATOM 598 C C . HIS A 1 73 ? -14.137 -1.579 8.598 1.00 94.38 73 HIS A C 1
ATOM 600 O O . HIS A 1 73 ? -13.540 -2.049 9.571 1.00 94.38 73 HIS A O 1
ATOM 606 N N . THR A 1 74 ? -13.807 -1.890 7.343 1.00 96.25 74 THR A N 1
ATOM 607 C CA . THR A 1 74 ? -12.786 -2.860 6.958 1.00 96.25 74 THR A CA 1
ATOM 608 C C . THR A 1 74 ? -11.636 -2.154 6.253 1.00 96.25 74 THR A C 1
ATOM 610 O O . THR A 1 74 ? -11.806 -1.583 5.180 1.00 96.25 74 THR A O 1
ATOM 613 N N . PHE A 1 75 ? -10.439 -2.249 6.834 1.00 97.62 75 PHE A N 1
ATOM 614 C CA . PHE A 1 75 ? -9.249 -1.567 6.332 1.00 97.62 75 PHE A CA 1
ATOM 615 C C . PHE A 1 75 ? -8.048 -2.506 6.237 1.00 97.62 75 PHE A C 1
ATOM 617 O O . PHE A 1 75 ? -7.857 -3.373 7.097 1.00 97.62 75 PHE A O 1
ATOM 624 N N . THR A 1 76 ? -7.201 -2.282 5.237 1.00 98.31 76 THR A N 1
ATOM 625 C CA . THR A 1 76 ? -5.879 -2.906 5.106 1.00 98.31 76 THR A CA 1
ATOM 626 C C . THR A 1 76 ? -4.783 -1.902 5.443 1.00 98.31 76 THR A C 1
ATOM 628 O O . THR A 1 76 ? -4.928 -0.691 5.289 1.00 98.31 76 THR A O 1
ATOM 631 N N . MET A 1 77 ? -3.663 -2.391 5.962 1.00 97.88 77 MET A N 1
ATOM 632 C CA . MET A 1 77 ? -2.536 -1.539 6.317 1.00 97.88 77 MET A CA 1
ATOM 633 C C . MET A 1 77 ? -1.249 -2.349 6.316 1.00 97.88 77 MET A C 1
ATOM 635 O O . MET A 1 77 ? -1.210 -3.470 6.828 1.00 97.88 77 MET A O 1
ATOM 639 N N . GLY A 1 78 ? -0.173 -1.746 5.822 1.00 96.94 78 GLY A N 1
ATOM 640 C CA . GLY A 1 78 ? 1.151 -2.343 5.874 1.00 96.94 78 GLY A CA 1
ATOM 641 C C . GLY A 1 78 ? 2.250 -1.333 5.595 1.00 96.94 78 GLY A C 1
ATOM 642 O O . GLY A 1 78 ? 1.980 -0.181 5.259 1.00 96.94 78 GLY A O 1
ATOM 643 N N . SER A 1 79 ? 3.495 -1.787 5.735 1.00 95.69 79 SER A N 1
ATOM 644 C CA . SER A 1 79 ? 4.682 -1.026 5.356 1.00 95.69 79 SER A CA 1
ATOM 645 C C . SER A 1 79 ? 5.424 -1.682 4.194 1.00 95.69 79 SER A C 1
ATOM 647 O O . SER A 1 79 ? 5.338 -2.902 4.015 1.00 95.69 79 SER A O 1
ATOM 649 N N . SER A 1 80 ? 6.183 -0.913 3.408 1.00 94.62 80 SER A N 1
ATOM 650 C CA . SER A 1 80 ? 7.014 -1.452 2.321 1.00 94.62 80 SER A CA 1
ATOM 651 C C . SER A 1 80 ? 6.176 -2.258 1.313 1.00 94.62 80 SER A C 1
ATOM 653 O O . SER A 1 80 ? 5.157 -1.780 0.824 1.00 94.62 80 SER A O 1
ATOM 655 N N . MET A 1 81 ? 6.552 -3.497 0.995 1.00 94.06 81 MET A N 1
ATOM 656 C CA . MET A 1 81 ? 5.730 -4.381 0.156 1.00 94.06 81 MET A CA 1
ATOM 657 C C . MET A 1 81 ? 4.388 -4.743 0.812 1.00 94.06 81 MET A C 1
ATOM 659 O O . MET A 1 81 ? 3.409 -4.992 0.123 1.00 94.06 81 MET A O 1
ATOM 663 N N . GLY A 1 82 ? 4.315 -4.728 2.147 1.00 96.12 82 GLY A N 1
ATOM 664 C CA . GLY A 1 82 ? 3.056 -4.872 2.879 1.00 96.12 82 GLY A CA 1
ATOM 665 C C . GLY A 1 82 ? 2.078 -3.729 2.588 1.00 96.12 82 GLY A C 1
ATOM 666 O O . GLY A 1 82 ? 0.868 -3.943 2.586 1.00 96.12 82 GLY A O 1
ATOM 667 N N . ALA A 1 83 ? 2.591 -2.527 2.311 1.00 97.88 83 ALA A N 1
ATOM 668 C CA . ALA A 1 83 ? 1.786 -1.395 1.865 1.00 97.88 83 ALA A CA 1
ATOM 669 C C . ALA A 1 83 ? 1.260 -1.609 0.435 1.00 97.88 83 ALA A C 1
ATOM 671 O O . ALA A 1 83 ? 0.072 -1.400 0.199 1.00 97.88 83 ALA A O 1
ATOM 672 N N . LEU A 1 84 ? 2.104 -2.110 -0.483 1.00 97.19 84 LEU A N 1
ATOM 673 C CA . LEU A 1 84 ? 1.691 -2.449 -1.853 1.00 97.19 84 LEU A CA 1
ATOM 674 C C . LEU A 1 84 ? 0.521 -3.435 -1.859 1.00 97.19 84 LEU A C 1
ATOM 676 O O . LEU A 1 84 ? -0.516 -3.145 -2.446 1.00 97.19 84 LEU A O 1
ATOM 680 N N . ILE A 1 85 ? 0.664 -4.574 -1.174 1.00 98.00 85 ILE A N 1
ATOM 681 C CA .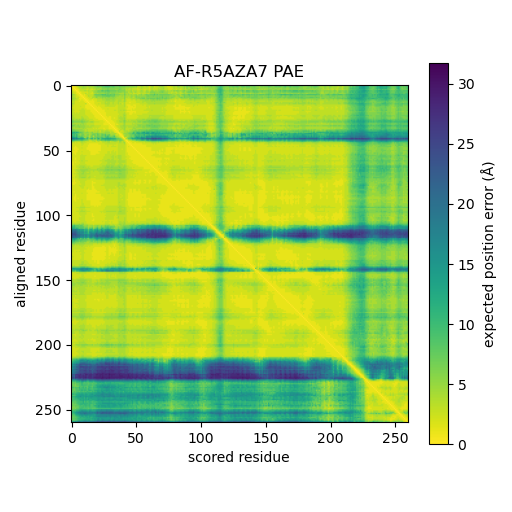 ILE A 1 85 ? -0.390 -5.595 -1.147 1.00 98.00 85 ILE A CA 1
ATOM 682 C C . ILE A 1 85 ? -1.644 -5.104 -0.416 1.00 98.00 85 ILE A C 1
ATOM 684 O O . ILE A 1 85 ? -2.752 -5.450 -0.807 1.00 98.00 85 ILE A O 1
ATOM 688 N N . SER A 1 86 ? -1.501 -4.241 0.597 1.00 98.56 86 SER A N 1
ATOM 689 C CA . SER A 1 86 ? -2.649 -3.629 1.280 1.00 98.56 86 SER A CA 1
ATOM 690 C C . SER A 1 86 ? -3.468 -2.752 0.335 1.00 98.56 86 SER A C 1
ATOM 692 O O . SER A 1 86 ? -4.695 -2.868 0.313 1.00 98.56 86 SER A O 1
ATOM 694 N N . LEU A 1 87 ? -2.800 -1.914 -0.465 1.00 98.69 87 LEU A N 1
ATOM 695 C CA . LEU A 1 87 ? -3.455 -1.098 -1.485 1.00 98.69 87 LEU A CA 1
ATOM 696 C C . LEU A 1 87 ? -4.049 -1.962 -2.601 1.00 98.69 87 LEU A C 1
ATOM 698 O O . LEU A 1 87 ? -5.159 -1.702 -3.059 1.00 98.69 87 LEU A O 1
ATOM 702 N N . TYR A 1 88 ? -3.330 -3.009 -3.005 1.00 98.69 88 TYR A N 1
ATOM 703 C CA . TYR A 1 88 ? -3.776 -3.961 -4.017 1.00 98.69 88 TYR A CA 1
ATOM 704 C C . TYR A 1 88 ? -5.077 -4.653 -3.614 1.00 98.69 88 TYR A C 1
ATOM 706 O O . TYR A 1 88 ? -6.022 -4.651 -4.393 1.00 98.69 88 TYR A O 1
ATOM 714 N N . ILE A 1 89 ? -5.175 -5.134 -2.371 1.00 98.69 89 ILE A N 1
ATOM 715 C CA . ILE A 1 89 ? -6.404 -5.731 -1.830 1.00 98.69 89 ILE A CA 1
ATOM 716 C C . ILE A 1 89 ? -7.578 -4.747 -1.903 1.00 98.69 89 ILE A C 1
ATOM 718 O O . ILE A 1 89 ? -8.674 -5.151 -2.276 1.00 98.69 89 ILE A O 1
ATOM 722 N N . MET A 1 90 ? -7.369 -3.465 -1.583 1.00 98.44 90 MET A N 1
ATOM 723 C CA . MET A 1 90 ? -8.432 -2.456 -1.694 1.00 98.44 90 MET A CA 1
ATOM 724 C C . MET A 1 90 ? -8.874 -2.235 -3.147 1.00 98.44 90 MET A C 1
ATOM 726 O O . MET A 1 90 ? -10.062 -2.071 -3.397 1.00 98.44 90 MET A O 1
ATOM 730 N N . CYS A 1 91 ? -7.942 -2.235 -4.103 1.00 98.44 91 CYS A N 1
ATOM 731 C CA . CYS A 1 91 ? -8.266 -2.059 -5.523 1.00 98.44 91 CYS A CA 1
ATOM 732 C C . CYS A 1 91 ? -8.984 -3.281 -6.113 1.00 98.44 91 CYS A C 1
ATOM 734 O O . CYS A 1 91 ? -9.885 -3.131 -6.930 1.00 98.44 91 CYS A O 1
ATOM 736 N N . GLU A 1 92 ? -8.600 -4.482 -5.682 1.00 98.56 92 GLU A N 1
ATOM 737 C CA . GLU A 1 92 ? -9.156 -5.747 -6.171 1.00 98.56 92 GLU A CA 1
ATOM 738 C C . GLU A 1 92 ? -10.493 -6.108 -5.520 1.00 98.56 92 GLU A C 1
ATOM 740 O O . GLU A 1 92 ? -11.364 -6.699 -6.158 1.00 98.56 92 GLU A O 1
ATOM 745 N N . TYR A 1 93 ? -10.678 -5.718 -4.258 1.00 98.44 93 TYR A N 1
ATOM 746 C CA . TYR A 1 93 ? -11.876 -6.004 -3.474 1.00 98.44 93 TYR A CA 1
ATOM 747 C C . TYR A 1 93 ? -12.464 -4.725 -2.858 1.00 98.44 93 TYR A C 1
ATOM 749 O O . TYR A 1 93 ? -12.652 -4.662 -1.635 1.00 98.44 93 TYR A O 1
ATOM 757 N N . PRO A 1 94 ? -12.794 -3.702 -3.672 1.00 97.75 94 PRO A N 1
ATOM 758 C CA . PRO A 1 94 ? -13.285 -2.427 -3.163 1.00 97.75 94 PRO A CA 1
ATOM 759 C C . PRO A 1 94 ? -14.632 -2.587 -2.463 1.00 97.75 94 PRO A C 1
ATOM 761 O O . PRO A 1 94 ? -14.914 -1.873 -1.519 1.00 97.75 94 PRO A O 1
ATOM 764 N N . ASP A 1 95 ? -15.447 -3.581 -2.823 1.00 97.19 95 ASP A N 1
ATOM 765 C CA . ASP A 1 95 ? -16.708 -3.854 -2.124 1.00 97.19 95 ASP A CA 1
ATOM 766 C C . ASP A 1 95 ? -16.527 -4.454 -0.717 1.00 97.19 95 ASP A C 1
ATOM 768 O O . ASP A 1 95 ? -17.480 -4.467 0.062 1.00 97.19 95 ASP A O 1
ATOM 772 N N . ILE A 1 96 ? -15.318 -4.916 -0.373 1.00 97.62 96 ILE A N 1
ATOM 773 C CA . ILE A 1 96 ? -14.982 -5.531 0.921 1.00 97.62 96 ILE A CA 1
ATOM 774 C C . ILE A 1 96 ? -14.128 -4.590 1.776 1.00 97.62 96 ILE A C 1
ATOM 776 O O . ILE A 1 96 ? -14.316 -4.534 2.990 1.00 97.62 96 ILE A O 1
ATOM 780 N N . VAL A 1 97 ? -13.190 -3.855 1.173 1.00 97.62 97 VAL A N 1
ATOM 781 C CA . VAL A 1 97 ? -12.206 -3.027 1.888 1.00 97.62 97 VAL A CA 1
ATOM 782 C C . VAL A 1 97 ? -12.426 -1.546 1.592 1.00 97.6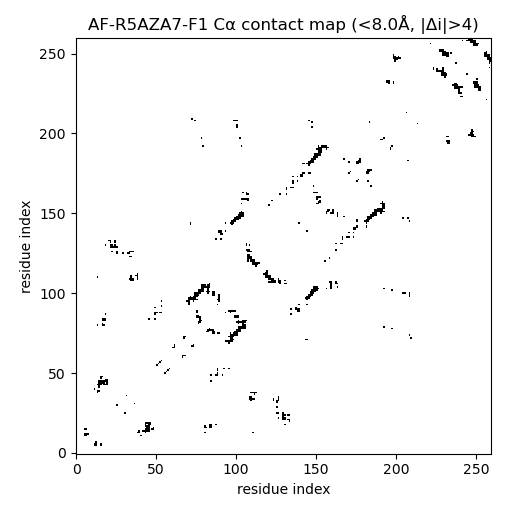2 97 VAL A C 1
ATOM 784 O O . VAL A 1 97 ? -12.205 -1.089 0.478 1.00 97.62 97 VAL A O 1
ATOM 787 N N . GLY A 1 98 ? -12.812 -0.778 2.614 1.00 97.06 98 GLY A N 1
ATOM 788 C CA . GLY A 1 98 ? -13.111 0.656 2.524 1.00 97.06 98 GLY A CA 1
ATOM 789 C C . GLY A 1 98 ? -11.903 1.574 2.691 1.00 97.06 98 GLY A C 1
ATOM 790 O O . GLY A 1 98 ? -12.041 2.794 2.669 1.00 97.06 98 GLY A O 1
ATOM 791 N N . GLY A 1 99 ? -10.701 1.041 2.879 1.00 97.81 99 GLY A N 1
ATOM 792 C CA . GLY A 1 99 ? -9.517 1.887 2.916 1.00 97.81 99 GLY A CA 1
ATOM 793 C C . GLY A 1 99 ? -8.212 1.143 3.119 1.00 97.81 99 GLY A C 1
ATOM 794 O O . GLY A 1 99 ? -8.182 0.038 3.663 1.00 97.81 99 GLY A O 1
ATOM 795 N N . ALA A 1 100 ? -7.131 1.796 2.705 1.00 98.50 100 ALA A N 1
ATOM 796 C CA . ALA A 1 100 ? -5.776 1.282 2.814 1.00 98.50 100 ALA A CA 1
ATOM 797 C C . ALA A 1 100 ? -4.847 2.324 3.444 1.00 98.50 100 ALA A C 1
ATOM 799 O O . ALA A 1 100 ? -4.897 3.508 3.102 1.00 98.50 100 ALA A O 1
ATOM 800 N N . ALA A 1 101 ? -3.961 1.880 4.336 1.00 98.44 101 ALA A N 1
ATOM 801 C CA . ALA A 1 101 ? -2.850 2.685 4.828 1.00 98.44 101 ALA A CA 1
ATOM 802 C C . ALA A 1 101 ? -1.501 2.116 4.390 1.00 98.44 101 ALA A C 1
ATOM 804 O O . ALA A 1 101 ? -1.116 1.003 4.755 1.00 98.44 101 ALA A O 1
ATOM 805 N N . CYS A 1 102 ? -0.784 2.920 3.614 1.00 98.56 102 CYS A N 1
ATOM 806 C CA . CYS A 1 102 ? 0.400 2.517 2.882 1.00 98.56 102 CYS A CA 1
ATOM 807 C C . CYS A 1 102 ? 1.620 3.249 3.448 1.00 98.56 102 CYS A C 1
ATOM 809 O O . CYS A 1 102 ? 1.862 4.406 3.101 1.00 98.56 102 CYS A O 1
ATOM 811 N N . MET A 1 103 ? 2.358 2.591 4.347 1.00 98.12 103 MET A N 1
ATOM 812 C CA . MET A 1 103 ? 3.524 3.193 4.995 1.00 98.12 103 MET A CA 1
ATOM 813 C C . MET A 1 103 ? 4.825 2.895 4.245 1.00 98.12 103 MET A C 1
ATOM 815 O O . MET A 1 103 ? 5.093 1.730 3.941 1.00 98.12 103 MET A O 1
ATOM 819 N N . SER A 1 104 ? 5.668 3.896 3.987 1.00 97.06 104 SER A N 1
ATOM 820 C CA . SER A 1 104 ? 6.955 3.749 3.279 1.00 97.06 104 SER A CA 1
ATOM 821 C C . SER A 1 10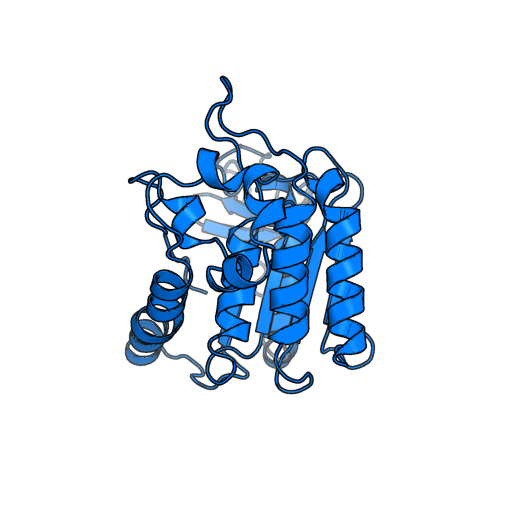4 ? 6.853 2.786 2.089 1.00 97.06 104 SER A C 1
ATOM 823 O O . SER A 1 104 ? 7.547 1.766 2.028 1.00 97.06 104 SER A O 1
ATOM 825 N N . THR A 1 105 ? 5.875 3.014 1.216 1.00 97.31 105 THR A N 1
ATOM 826 C CA . THR A 1 105 ? 5.443 1.998 0.246 1.00 97.31 105 THR A CA 1
ATOM 827 C C . THR A 1 105 ? 6.555 1.642 -0.733 1.00 97.31 105 THR A C 1
ATOM 829 O O . THR A 1 105 ? 7.270 2.513 -1.218 1.00 97.31 105 THR A O 1
ATOM 832 N N . HIS A 1 106 ? 6.686 0.350 -1.047 1.00 95.00 106 HIS A N 1
ATOM 833 C CA . HIS A 1 106 ? 7.764 -0.181 -1.883 1.00 95.00 106 HIS A CA 1
ATOM 834 C C . HIS A 1 106 ? 7.585 0.131 -3.384 1.00 95.00 106 HIS A C 1
ATOM 836 O O . HIS A 1 106 ? 7.475 -0.756 -4.221 1.00 95.00 106 HIS A O 1
ATOM 842 N N . TRP A 1 107 ? 7.546 1.406 -3.757 1.00 95.44 107 TRP A N 1
ATOM 843 C CA . TRP A 1 107 ? 7.233 1.816 -5.128 1.00 95.44 107 TRP A CA 1
ATOM 844 C C . TRP A 1 107 ? 8.298 1.463 -6.162 1.00 95.44 107 TRP A C 1
ATOM 846 O O . TRP A 1 107 ? 7.969 1.333 -7.333 1.00 95.44 107 TRP A O 1
ATOM 856 N N . VAL A 1 108 ? 9.564 1.324 -5.751 1.00 90.81 108 VAL A N 1
ATOM 857 C CA . VAL A 1 108 ? 10.687 1.158 -6.691 1.00 90.81 108 VAL A CA 1
ATOM 858 C C . VAL A 1 108 ? 10.625 -0.133 -7.499 1.00 90.81 108 VAL A C 1
ATOM 860 O O . VAL A 1 108 ? 11.406 -0.265 -8.427 1.00 90.81 108 VAL A O 1
ATOM 863 N N . GLY A 1 109 ? 9.763 -1.086 -7.131 1.00 84.12 109 GLY A N 1
ATOM 864 C CA . GLY A 1 109 ? 9.493 -2.276 -7.932 1.00 84.12 109 GLY A CA 1
ATOM 865 C C . GLY A 1 109 ? 10.602 -3.329 -7.962 1.00 84.12 109 GLY A C 1
ATOM 866 O O . GLY A 1 109 ? 10.487 -4.267 -8.745 1.00 84.12 109 GLY A O 1
ATOM 867 N N . SER A 1 110 ? 11.643 -3.206 -7.128 1.00 83.44 110 SER A N 1
ATOM 868 C CA . SER A 1 110 ? 12.716 -4.200 -7.036 1.00 83.44 110 SER A CA 1
ATOM 869 C C . SER A 1 110 ? 13.207 -4.464 -5.612 1.00 83.44 110 SER A C 1
ATOM 871 O O . SER A 1 110 ? 13.387 -3.551 -4.795 1.00 83.44 110 SER A O 1
ATOM 873 N N . VAL A 1 111 ? 13.495 -5.736 -5.338 1.00 72.06 111 VAL A N 1
ATOM 874 C CA . VAL A 1 111 ? 14.119 -6.228 -4.107 1.00 72.06 111 VAL A CA 1
ATOM 875 C C . VAL A 1 111 ? 15.160 -7.279 -4.477 1.00 72.06 111 VAL A C 1
ATOM 877 O O . VAL A 1 111 ? 14.847 -8.453 -4.666 1.00 72.06 111 VAL A O 1
ATOM 880 N N . SER A 1 112 ? 16.436 -6.892 -4.476 1.00 64.94 112 SER A N 1
ATOM 881 C CA . SER A 1 112 ? 17.515 -7.856 -4.670 1.00 64.94 112 SER A CA 1
ATOM 882 C C . SER A 1 112 ? 17.788 -8.612 -3.368 1.00 64.94 112 SER A C 1
ATOM 884 O O . SER A 1 112 ? 18.310 -8.051 -2.400 1.0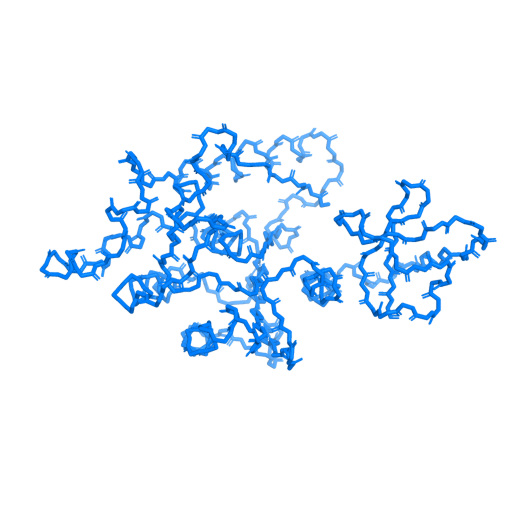0 64.94 112 SER A O 1
ATOM 886 N N . SER A 1 113 ? 17.472 -9.909 -3.354 1.00 56.69 113 SER A N 1
ATOM 887 C CA . SER A 1 113 ? 17.793 -10.836 -2.253 1.00 56.69 113 SER A CA 1
ATOM 888 C C . SER A 1 113 ? 19.204 -11.445 -2.347 1.00 56.69 113 SER A C 1
ATOM 890 O O . SER A 1 113 ? 19.574 -12.290 -1.532 1.00 56.69 113 SER A O 1
ATOM 892 N N . SER A 1 114 ? 20.012 -11.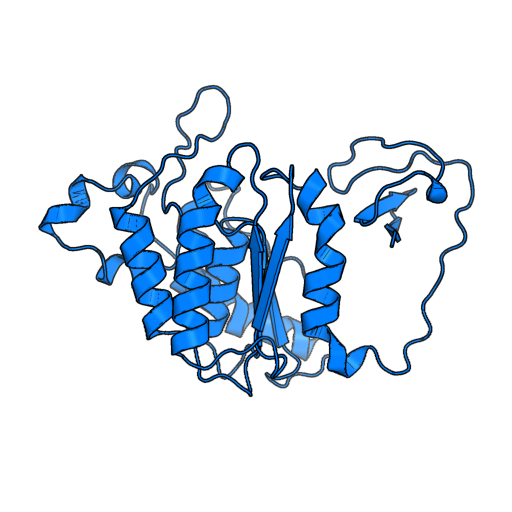039 -3.337 1.00 49.69 114 SER A N 1
ATOM 893 C CA . SER A 1 114 ? 21.364 -11.571 -3.573 1.00 49.69 114 SER A CA 1
ATOM 894 C C . SER A 1 114 ? 22.485 -10.781 -2.888 1.00 49.69 114 SER A C 1
ATOM 896 O O . SER A 1 114 ? 23.662 -11.068 -3.112 1.00 49.69 114 SER A O 1
ATOM 898 N N . ALA A 1 115 ? 22.161 -9.770 -2.082 1.00 50.97 115 ALA A N 1
ATOM 899 C CA . ALA A 1 115 ? 23.161 -8.955 -1.405 1.00 50.97 115 ALA A CA 1
ATOM 900 C C . ALA A 1 115 ? 23.750 -9.694 -0.189 1.00 50.97 115 ALA A C 1
ATOM 902 O O . ALA A 1 115 ? 23.033 -10.296 0.608 1.00 50.97 115 ALA A O 1
ATOM 903 N N . SER A 1 116 ? 25.071 -9.619 -0.004 1.00 42.50 116 SER A N 1
ATOM 904 C CA . SER A 1 116 ? 25.811 -10.328 1.058 1.00 42.50 116 SER A CA 1
ATOM 905 C C . SER A 1 116 ? 25.427 -9.932 2.497 1.00 42.50 116 SER A C 1
ATOM 907 O O . SER A 1 116 ? 25.928 -10.519 3.451 1.00 42.50 116 SER A O 1
ATOM 909 N N . ASN A 1 117 ? 24.560 -8.933 2.660 1.00 47.12 117 ASN A N 1
ATOM 910 C CA . ASN A 1 117 ? 24.043 -8.381 3.913 1.00 47.12 117 ASN A CA 1
ATOM 911 C C . ASN A 1 117 ? 22.512 -8.533 4.072 1.00 47.12 117 ASN A C 1
ATOM 913 O O . ASN A 1 117 ? 21.958 -7.976 5.018 1.00 47.12 117 ASN A O 1
ATOM 917 N N . GLY A 1 118 ? 21.826 -9.264 3.184 1.00 64.31 118 GLY A N 1
ATOM 918 C CA . GLY A 1 118 ? 20.373 -9.466 3.230 1.00 64.31 118 GLY A CA 1
ATOM 919 C C . GLY A 1 118 ? 19.679 -8.969 1.961 1.00 64.31 118 GLY A C 1
ATOM 920 O O . GLY A 1 118 ? 19.686 -9.666 0.952 1.00 64.31 118 GLY A O 1
ATOM 921 N N . TYR A 1 119 ? 19.085 -7.773 2.008 1.00 66.56 119 TYR A N 1
ATOM 922 C CA . TYR A 1 119 ? 18.349 -7.160 0.893 1.00 66.56 119 TYR A CA 1
ATOM 923 C C . TYR A 1 119 ? 19.060 -5.902 0.381 1.00 66.56 119 TYR A C 1
ATOM 925 O O . TYR A 1 119 ? 19.647 -5.155 1.164 1.00 66.56 119 TYR A O 1
ATOM 933 N N . THR A 1 120 ? 18.999 -5.638 -0.924 1.00 72.69 120 THR A N 1
ATOM 934 C CA . THR A 1 120 ? 19.349 -4.338 -1.517 1.00 72.69 120 THR A CA 1
ATOM 935 C C . THR A 1 120 ? 18.200 -3.843 -2.374 1.00 72.69 120 THR A C 1
ATOM 937 O O . THR A 1 120 ? 17.618 -4.592 -3.155 1.00 72.69 120 THR A O 1
ATOM 940 N N . MET A 1 121 ? 17.896 -2.561 -2.220 1.00 79.38 121 MET A N 1
ATOM 941 C CA . MET A 1 121 ? 16.895 -1.871 -3.011 1.00 79.38 121 MET A CA 1
ATOM 942 C C . MET A 1 121 ? 17.546 -1.165 -4.188 1.00 79.38 121 MET A C 1
ATOM 944 O O . MET A 1 121 ? 18.466 -0.367 -3.998 1.00 79.38 121 MET A O 1
ATOM 948 N N . LEU A 1 122 ? 17.062 -1.467 -5.388 1.00 83.00 122 LEU A N 1
ATOM 949 C CA . LEU A 1 122 ? 17.464 -0.797 -6.614 1.00 83.00 122 LEU A CA 1
ATOM 950 C C . LEU A 1 122 ? 16.278 0.011 -7.139 1.00 83.00 122 LEU A C 1
ATOM 952 O O . LEU A 1 122 ? 15.114 -0.342 -6.956 1.00 83.00 122 LEU A O 1
ATOM 956 N N . ASP A 1 123 ? 16.570 1.146 -7.754 1.00 88.94 123 ASP A N 1
ATOM 957 C CA . ASP A 1 123 ? 15.540 1.904 -8.447 1.00 88.94 123 ASP A CA 1
ATOM 958 C C . ASP A 1 123 ? 15.219 1.182 -9.764 1.00 88.94 123 ASP A C 1
ATOM 960 O O . ASP A 1 123 ? 16.098 1.089 -10.621 1.00 88.94 123 ASP A O 1
ATOM 964 N N . ASP A 1 124 ? 13.989 0.680 -9.927 1.00 93.00 124 ASP A N 1
ATOM 965 C CA . ASP A 1 124 ? 13.470 0.119 -11.182 1.00 93.00 124 ASP A CA 1
ATOM 966 C C . ASP A 1 124 ? 12.336 1.007 -11.720 1.00 93.00 124 ASP A C 1
ATOM 968 O O . ASP A 1 124 ? 11.157 0.771 -11.443 1.00 93.00 124 ASP A O 1
ATOM 972 N N . PRO A 1 125 ? 12.658 2.060 -12.494 1.00 94.88 125 PRO A N 1
ATOM 973 C CA . PRO A 1 125 ? 11.649 2.984 -12.998 1.00 94.88 125 PRO A CA 1
ATOM 974 C C . PRO A 1 125 ? 10.613 2.341 -13.923 1.00 94.88 125 PRO A C 1
ATOM 976 O O . PRO A 1 125 ? 9.504 2.860 -14.020 1.00 94.88 125 PRO A O 1
ATOM 979 N N . VAL A 1 126 ? 10.956 1.245 -14.611 1.00 95.62 126 VAL A N 1
ATOM 980 C CA . VAL A 1 126 ? 10.030 0.551 -15.522 1.00 95.62 126 VAL A CA 1
ATOM 981 C C . VAL A 1 126 ? 8.970 -0.173 -14.701 1.00 95.62 126 VAL A C 1
ATOM 983 O O . VAL A 1 126 ? 7.774 0.020 -14.921 1.00 95.62 126 VAL A O 1
ATOM 986 N N . CYS A 1 127 ? 9.404 -0.951 -13.708 1.00 94.81 127 CYS A N 1
ATOM 987 C CA . CYS A 1 127 ? 8.498 -1.631 -12.794 1.00 94.81 127 CYS A CA 1
ATOM 988 C C . CYS A 1 127 ? 7.677 -0.630 -11.966 1.00 94.81 127 CYS A C 1
ATOM 990 O O . CYS A 1 127 ? 6.453 -0.741 -11.892 1.00 94.81 127 CYS A O 1
ATOM 992 N N . ALA A 1 128 ? 8.320 0.406 -11.418 1.00 96.88 128 ALA A N 1
ATOM 993 C CA . ALA A 1 128 ? 7.645 1.454 -10.656 1.00 96.88 128 ALA A CA 1
ATOM 994 C C . ALA A 1 128 ? 6.550 2.157 -11.474 1.00 96.88 128 ALA A C 1
ATOM 996 O O . ALA A 1 128 ? 5.446 2.372 -10.973 1.00 96.88 128 ALA A O 1
ATOM 997 N N . ALA A 1 129 ? 6.816 2.476 -12.746 1.00 97.56 129 ALA A N 1
ATOM 998 C CA . ALA A 1 129 ? 5.818 3.071 -13.633 1.00 97.56 129 ALA A CA 1
ATOM 999 C C . ALA A 1 129 ? 4.626 2.133 -13.877 1.00 97.56 129 ALA A C 1
ATOM 1001 O O . ALA A 1 129 ? 3.484 2.590 -13.880 1.00 97.56 129 ALA A O 1
ATOM 1002 N N . ALA A 1 130 ? 4.869 0.831 -14.037 1.00 97.50 130 ALA A N 1
ATOM 1003 C CA . ALA A 1 130 ? 3.812 -0.158 -14.226 1.00 97.50 130 ALA A CA 1
ATOM 1004 C C . ALA A 1 130 ? 2.938 -0.333 -12.969 1.00 97.50 130 ALA A C 1
ATOM 1006 O O . ALA A 1 130 ? 1.709 -0.369 -13.071 1.00 97.50 130 ALA A O 1
ATOM 1007 N N . ILE A 1 131 ? 3.560 -0.344 -11.782 1.00 97.88 131 ILE A N 1
ATOM 1008 C CA . ILE A 1 131 ? 2.876 -0.349 -10.479 1.00 97.88 131 ILE A CA 1
ATOM 1009 C C . ILE A 1 131 ? 1.994 0.896 -10.328 1.00 97.88 131 ILE A C 1
ATOM 1011 O O . ILE A 1 131 ? 0.804 0.784 -10.031 1.00 97.88 131 ILE A O 1
ATOM 1015 N N . LEU A 1 132 ? 2.557 2.085 -10.558 1.00 98.50 132 LEU A N 1
ATOM 1016 C CA . LEU A 1 132 ? 1.827 3.350 -10.446 1.00 98.50 132 LEU A CA 1
ATOM 1017 C C . LEU A 1 132 ? 0.677 3.431 -11.449 1.00 98.50 132 LEU A C 1
ATOM 1019 O O . LEU A 1 132 ? -0.413 3.872 -11.089 1.00 98.50 132 LEU A O 1
ATOM 1023 N N . LYS A 1 133 ? 0.892 2.972 -12.686 1.00 98.38 133 LYS A N 1
ATOM 1024 C CA . LYS A 1 133 ? -0.157 2.917 -13.706 1.00 98.38 133 LYS A CA 1
ATOM 1025 C C . LYS A 1 133 ? -1.316 2.028 -13.262 1.00 98.38 133 LYS A C 1
ATOM 1027 O O . LYS A 1 133 ? -2.455 2.483 -13.294 1.00 98.38 133 LYS A O 1
ATOM 1032 N N . TYR A 1 134 ? -1.026 0.815 -12.787 1.00 98.50 134 TYR A N 1
ATOM 1033 C CA . TYR A 1 134 ? -2.053 -0.096 -12.283 1.00 98.50 134 TYR A CA 1
ATOM 1034 C C . TYR A 1 134 ? -2.897 0.556 -11.180 1.00 98.50 134 TYR A C 1
ATOM 1036 O O . TYR A 1 134 ? -4.124 0.555 -11.266 1.00 98.50 134 TYR A O 1
ATOM 1044 N N . PHE A 1 135 ? -2.259 1.152 -10.167 1.00 98.38 135 PHE A N 1
ATOM 1045 C CA . PHE A 1 135 ? -2.995 1.785 -9.071 1.00 98.38 135 PHE A CA 1
ATOM 1046 C C . PHE A 1 135 ? -3.754 3.036 -9.516 1.00 98.38 135 PHE A C 1
ATOM 1048 O O . PHE A 1 135 ? -4.879 3.246 -9.076 1.00 98.38 135 PHE A O 1
ATOM 1055 N N . GLY A 1 136 ? -3.193 3.843 -10.417 1.00 97.38 136 GLY A N 1
ATOM 1056 C CA . GLY A 1 136 ? -3.896 4.993 -10.987 1.00 97.38 136 GLY A CA 1
ATOM 1057 C C . GLY A 1 136 ? -5.176 4.604 -11.736 1.00 97.38 136 GLY A C 1
ATOM 1058 O O . GLY A 1 136 ? -6.169 5.327 -11.672 1.00 97.38 136 GLY A O 1
ATOM 1059 N N . GLU A 1 137 ? -5.174 3.454 -12.411 1.00 97.12 137 GLU A N 1
ATOM 1060 C CA . GLU A 1 137 ? -6.331 2.926 -13.145 1.00 97.12 137 GLU A CA 1
ATOM 1061 C C . GLU A 1 137 ? -7.334 2.205 -12.228 1.00 97.12 137 GLU A C 1
ATOM 1063 O O . GLU A 1 137 ? -8.544 2.331 -12.428 1.00 97.12 137 GLU A O 1
ATOM 1068 N N . SER A 1 138 ? -6.836 1.495 -11.212 1.00 97.50 138 SER A N 1
ATOM 1069 C CA . SER A 1 138 ? -7.618 0.548 -10.399 1.00 97.50 138 SER A CA 1
ATOM 1070 C C . SER A 1 138 ? -8.065 1.095 -9.045 1.00 97.50 138 SER A C 1
ATOM 1072 O O . SER A 1 138 ? -8.860 0.447 -8.367 1.00 97.50 138 SER A O 1
ATOM 1074 N N . LEU A 1 139 ? -7.583 2.275 -8.631 1.00 96.94 139 LEU A N 1
ATOM 1075 C CA . LEU A 1 139 ? -8.081 2.932 -7.424 1.00 96.94 139 LEU A CA 1
ATOM 1076 C C . LEU A 1 139 ? -9.614 3.069 -7.503 1.00 96.94 139 LEU A C 1
ATOM 1078 O O . LEU A 1 139 ? -10.129 3.562 -8.515 1.00 96.94 139 LEU A O 1
ATOM 1082 N N . PRO A 1 140 ? -10.355 2.668 -6.456 1.00 96.50 140 PRO A N 1
ATOM 1083 C CA . PRO A 1 140 ? -11.800 2.820 -6.443 1.00 96.50 140 PRO A CA 1
ATOM 1084 C C . PRO A 1 140 ? -12.201 4.292 -6.317 1.00 96.50 140 PRO A C 1
ATOM 1086 O O . PRO A 1 140 ? -11.386 5.168 -6.024 1.00 96.50 140 PRO A O 1
ATOM 1089 N N . GLU A 1 141 ? -13.481 4.576 -6.552 1.00 89.88 141 GLU A N 1
ATOM 1090 C CA . GLU A 1 141 ? -13.985 5.941 -6.433 1.00 89.88 141 GLU A CA 1
ATOM 1091 C C . GLU A 1 141 ? -13.852 6.459 -4.983 1.00 89.88 141 GLU A C 1
ATOM 1093 O O . GLU A 1 141 ? -14.175 5.736 -4.023 1.00 89.88 141 GLU A O 1
ATOM 1098 N N . PRO A 1 142 ? -13.393 7.713 -4.807 1.00 79.75 142 PRO A N 1
ATOM 1099 C CA . PRO A 1 142 ? -13.238 8.336 -3.499 1.00 79.75 142 PRO A CA 1
ATOM 1100 C C . PRO A 1 142 ? -14.600 8.563 -2.824 1.00 79.75 142 PRO A C 1
ATOM 1102 O O . PRO A 1 142 ? -15.637 8.687 -3.473 1.00 79.75 142 PRO A O 1
ATOM 1105 N N . GLY A 1 143 ? -14.605 8.654 -1.492 1.00 77.31 143 GLY A N 1
ATOM 1106 C CA . GLY A 1 143 ? -15.802 8.926 -0.685 1.00 77.31 143 GLY A CA 1
ATOM 1107 C C . GLY A 1 143 ? -16.190 7.730 0.173 1.00 77.31 143 GLY A C 1
ATOM 1108 O O . GLY A 1 143 ? -16.129 7.822 1.394 1.00 77.31 143 GLY A O 1
ATOM 1109 N N . ALA A 1 144 ? -16.511 6.597 -0.459 1.00 79.94 144 ALA A N 1
ATOM 1110 C CA . ALA A 1 144 ? -16.659 5.318 0.248 1.00 79.94 144 ALA A CA 1
ATOM 1111 C C . ALA A 1 144 ? -15.301 4.693 0.618 1.00 79.94 144 ALA A C 1
ATOM 1113 O O . ALA A 1 144 ? -15.25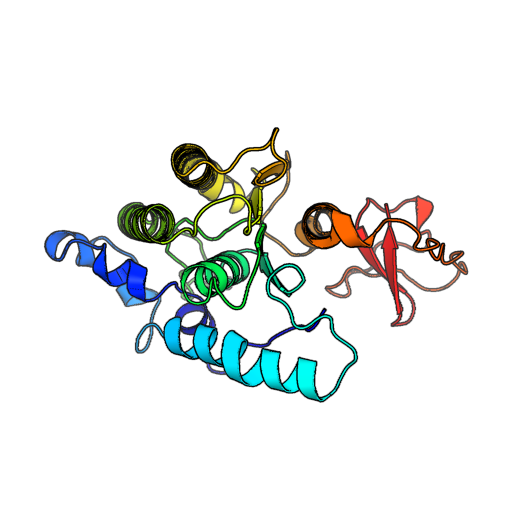3 3.809 1.471 1.00 79.94 144 ALA A O 1
ATOM 1114 N N . HIS A 1 145 ? -14.221 5.170 -0.014 1.00 96.56 145 HIS A N 1
ATOM 1115 C CA . HIS A 1 145 ? -12.860 4.702 0.204 1.00 96.56 145 HIS A CA 1
ATOM 1116 C C . HIS A 1 145 ? -11.953 5.821 0.702 1.00 96.56 145 HIS A C 1
ATOM 1118 O O . HIS A 1 145 ? -12.041 6.963 0.235 1.00 96.56 145 HIS A O 1
ATOM 1124 N N . ILE A 1 146 ? -11.045 5.467 1.610 1.00 97.62 146 ILE A N 1
ATOM 1125 C CA . ILE A 1 146 ? -10.025 6.369 2.147 1.00 97.62 146 ILE A CA 1
ATOM 1126 C C . ILE A 1 146 ? -8.620 5.792 1.959 1.00 97.62 146 ILE A C 1
ATOM 1128 O O . ILE A 1 146 ? -8.407 4.584 2.043 1.00 97.62 146 ILE A O 1
ATOM 1132 N N . LEU A 1 147 ? -7.650 6.664 1.699 1.00 98.56 147 LEU A N 1
ATOM 1133 C CA . LEU A 1 147 ? -6.269 6.290 1.418 1.00 98.56 147 LEU A CA 1
ATOM 1134 C C . LEU A 1 147 ? -5.312 7.080 2.306 1.00 98.56 147 LEU A C 1
ATOM 1136 O O . LEU A 1 147 ? -5.372 8.307 2.373 1.00 98.56 147 LEU A O 1
ATOM 1140 N N . TYR A 1 148 ? -4.403 6.373 2.964 1.00 98.62 148 TYR A N 1
ATOM 1141 C CA . TYR A 1 148 ? -3.255 6.964 3.637 1.00 98.62 148 TYR A CA 1
ATOM 1142 C C . TYR A 1 148 ? -1.974 6.563 2.912 1.00 98.62 148 TYR A C 1
ATOM 1144 O O . TYR A 1 148 ? -1.765 5.378 2.648 1.00 98.62 148 TYR A O 1
ATOM 1152 N N . LEU A 1 149 ? -1.115 7.539 2.641 1.00 98.62 149 LEU A N 1
ATOM 1153 C CA . LEU A 1 149 ? 0.225 7.357 2.093 1.00 98.62 149 LEU A CA 1
ATOM 1154 C C . LEU A 1 149 ? 1.232 8.027 3.032 1.00 98.62 149 LEU A C 1
ATOM 1156 O O . LEU A 1 149 ? 1.008 9.156 3.473 1.00 98.62 149 LEU A O 1
ATOM 1160 N N . ASP A 1 150 ? 2.353 7.371 3.312 1.00 98.12 150 ASP A N 1
ATOM 1161 C CA . ASP A 1 150 ? 3.497 8.051 3.915 1.00 98.12 150 ASP A CA 1
ATOM 1162 C C . ASP A 1 150 ? 4.845 7.611 3.353 1.00 98.12 150 ASP A C 1
ATOM 1164 O O . ASP A 1 150 ? 4.984 6.566 2.703 1.00 98.12 150 ASP A O 1
ATOM 1168 N N . GLU A 1 151 ? 5.836 8.452 3.618 1.00 95.94 151 GLU A N 1
ATOM 1169 C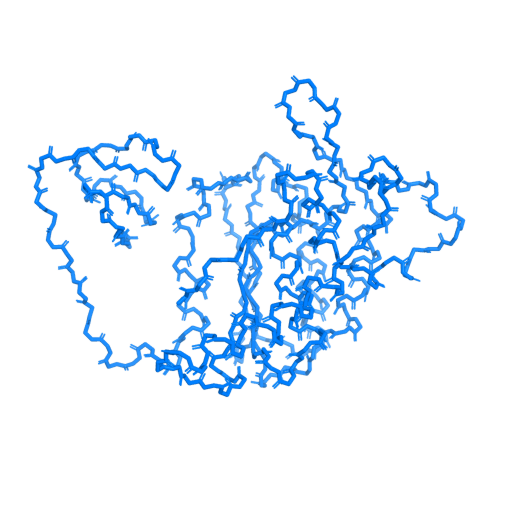 CA . GLU A 1 151 ? 7.229 8.214 3.304 1.00 95.94 151 GLU A CA 1
ATOM 1170 C C . GLU A 1 151 ? 8.150 8.937 4.294 1.00 95.94 151 GLU A C 1
ATOM 1172 O O . GLU A 1 151 ? 7.830 10.008 4.820 1.00 95.94 151 GLU A O 1
ATOM 1177 N N . GLY A 1 152 ? 9.318 8.351 4.540 1.00 95.81 152 GLY A N 1
ATOM 1178 C CA . GLY A 1 152 ? 10.489 9.061 5.036 1.00 95.81 152 GLY A CA 1
ATOM 1179 C C . GLY A 1 152 ? 11.385 9.568 3.903 1.00 95.81 152 GLY A C 1
ATOM 1180 O O . GLY A 1 152 ? 11.037 9.504 2.725 1.00 95.81 152 GLY A O 1
ATOM 1181 N N . ASP A 1 153 ? 12.585 10.027 4.252 1.00 94.38 153 ASP A N 1
ATOM 1182 C CA . ASP A 1 153 ? 13.569 10.556 3.294 1.00 94.38 153 ASP A CA 1
ATOM 1183 C C . ASP A 1 153 ? 14.991 10.016 3.482 1.00 94.38 153 ASP A C 1
ATOM 1185 O O . ASP A 1 153 ? 15.925 10.455 2.810 1.00 94.38 153 ASP A O 1
ATOM 1189 N N . SER A 1 154 ? 15.170 9.065 4.397 1.00 93.50 154 SER A N 1
ATOM 1190 C CA . SER A 1 154 ? 16.480 8.575 4.804 1.00 93.50 154 SER A CA 1
ATOM 1191 C C . SER A 1 154 ? 16.674 7.101 4.461 1.00 93.50 154 SER A C 1
ATOM 1193 O O . SER A 1 154 ? 15.751 6.285 4.477 1.00 93.50 154 SER A O 1
ATOM 1195 N N . GLY A 1 155 ? 17.911 6.720 4.140 1.00 90.56 155 GLY A N 1
ATOM 1196 C CA . GLY A 1 155 ? 18.218 5.354 3.711 1.00 90.56 155 GLY A CA 1
ATOM 1197 C C . GLY A 1 155 ? 17.434 4.969 2.451 1.00 90.56 155 GLY A C 1
ATOM 1198 O O . GLY A 1 155 ? 17.479 5.685 1.455 1.00 90.56 155 GLY A O 1
ATOM 1199 N N . TRP A 1 156 ? 16.726 3.838 2.485 1.00 90.06 156 TRP A N 1
ATOM 1200 C CA . TRP A 1 156 ? 15.933 3.379 1.337 1.00 90.06 156 TRP A CA 1
ATOM 1201 C C . TRP A 1 156 ? 14.656 4.189 1.097 1.00 90.06 156 TRP A C 1
ATOM 1203 O O . TRP A 1 156 ? 14.200 4.232 -0.042 1.00 90.06 156 TRP A O 1
ATOM 1213 N N . ASP A 1 157 ? 14.119 4.880 2.108 1.00 91.69 157 ASP A N 1
ATOM 1214 C CA . ASP A 1 157 ? 12.890 5.669 1.942 1.00 91.69 157 ASP A CA 1
ATOM 1215 C C . ASP A 1 157 ? 13.079 6.855 0.986 1.00 91.69 157 ASP A C 1
ATOM 1217 O O . ASP A 1 157 ? 12.163 7.209 0.244 1.00 91.69 157 ASP A O 1
ATOM 1221 N N . ALA A 1 158 ? 14.307 7.376 0.890 1.00 93.19 158 ALA A N 1
ATOM 1222 C CA . ALA A 1 158 ? 14.686 8.407 -0.076 1.00 93.19 158 ALA A CA 1
ATOM 1223 C C . ALA A 1 158 ? 14.333 8.038 -1.532 1.00 93.19 158 ALA A C 1
ATOM 1225 O O . ALA A 1 158 ? 14.052 8.916 -2.349 1.00 93.19 158 ALA A O 1
ATOM 1226 N N . LEU A 1 159 ? 14.338 6.741 -1.871 1.00 92.12 159 LEU A N 1
ATOM 1227 C CA . LEU A 1 159 ? 14.010 6.261 -3.216 1.00 92.12 159 LEU A CA 1
ATOM 1228 C C . LEU A 1 159 ? 12.507 6.340 -3.518 1.00 92.12 159 LEU A C 1
ATOM 1230 O O . LEU A 1 159 ? 12.122 6.415 -4.687 1.00 92.12 159 LEU A O 1
ATOM 1234 N N . TYR A 1 160 ? 11.656 6.340 -2.490 1.00 93.31 160 TYR A N 1
ATOM 1235 C CA . TYR A 1 160 ? 10.205 6.330 -2.650 1.00 93.31 160 TYR A CA 1
ATOM 1236 C C . TYR A 1 160 ? 9.603 7.711 -2.825 1.00 93.31 160 TYR A C 1
ATOM 1238 O O . TYR A 1 160 ? 8.555 7.796 -3.455 1.00 93.31 160 TYR A O 1
ATOM 1246 N N . VAL A 1 161 ? 10.248 8.777 -2.336 1.00 94.69 161 VAL A N 1
ATOM 1247 C CA . VAL A 1 161 ? 9.697 10.148 -2.328 1.00 94.69 161 VAL A CA 1
ATOM 1248 C C . VAL A 1 161 ? 9.118 10.538 -3.693 1.00 94.69 161 VAL A C 1
ATOM 1250 O O . VAL A 1 161 ? 7.959 10.938 -3.803 1.00 94.69 161 VAL A O 1
ATOM 1253 N N . LYS A 1 162 ? 9.883 10.336 -4.774 1.00 96.12 162 LYS A N 1
ATOM 1254 C CA . LYS A 1 162 ? 9.438 10.674 -6.138 1.00 96.12 162 LYS A CA 1
ATOM 1255 C C . LYS A 1 162 ? 8.226 9.865 -6.610 1.00 96.12 162 LYS A C 1
ATOM 1257 O O . LYS A 1 162 ? 7.437 10.373 -7.402 1.00 96.12 162 LYS A O 1
ATOM 1262 N N . TYR A 1 163 ? 8.090 8.618 -6.170 1.00 97.62 163 TYR A N 1
ATOM 1263 C CA . TYR A 1 163 ? 7.001 7.735 -6.577 1.00 97.62 163 TYR A CA 1
ATOM 1264 C C . TYR A 1 163 ? 5.775 7.906 -5.680 1.00 97.62 163 TYR A C 1
ATOM 1266 O O . TYR A 1 163 ? 4.657 7.889 -6.184 1.00 97.62 163 TYR A O 1
ATOM 1274 N N . ASN A 1 164 ? 5.966 8.177 -4.386 1.00 97.50 164 ASN A N 1
ATOM 1275 C CA . ASN A 1 164 ? 4.871 8.505 -3.480 1.00 97.50 164 ASN A CA 1
ATOM 1276 C C . ASN A 1 164 ? 4.199 9.820 -3.890 1.00 97.50 164 ASN A C 1
ATOM 1278 O O . ASN A 1 164 ? 2.972 9.914 -3.900 1.00 97.50 164 ASN A O 1
ATOM 1282 N N . GLN A 1 165 ? 4.989 10.797 -4.351 1.00 97.94 165 GLN A N 1
ATOM 1283 C CA . GLN A 1 165 ? 4.465 12.024 -4.946 1.00 97.94 165 GLN A CA 1
ATOM 1284 C C . GLN A 1 165 ? 3.647 11.754 -6.221 1.00 97.94 165 GLN A C 1
ATOM 1286 O O . GLN A 1 165 ? 2.584 12.345 -6.396 1.00 97.94 165 GLN A O 1
ATOM 1291 N N . GLN A 1 166 ? 4.102 10.850 -7.098 1.00 98.50 166 GLN A N 1
ATOM 1292 C CA . GLN A 1 166 ? 3.346 10.460 -8.296 1.00 98.50 166 GLN A CA 1
ATOM 1293 C C . GLN A 1 166 ? 2.036 9.753 -7.936 1.00 98.50 166 GLN A C 1
ATOM 1295 O O . GLN A 1 166 ? 0.990 10.106 -8.476 1.00 98.50 166 GLN A O 1
ATOM 1300 N N . MET A 1 167 ? 2.071 8.809 -6.992 1.00 98.38 167 MET A N 1
ATOM 1301 C CA . MET A 1 167 ? 0.873 8.117 -6.513 1.00 98.38 167 MET A CA 1
ATOM 1302 C C . MET A 1 167 ? -0.122 9.087 -5.870 1.00 98.38 167 MET A C 1
ATOM 1304 O O . MET A 1 167 ? -1.321 8.999 -6.120 1.00 98.38 167 MET A O 1
ATOM 1308 N N . THR A 1 168 ? 0.375 10.054 -5.096 1.00 98.38 168 THR A N 1
ATOM 1309 C CA . THR A 1 168 ? -0.442 11.130 -4.520 1.00 98.38 168 THR A CA 1
ATOM 1310 C C . THR A 1 168 ? -1.159 11.910 -5.616 1.00 98.38 168 THR A C 1
ATOM 1312 O O . THR A 1 168 ? -2.375 12.062 -5.560 1.00 98.38 168 THR A O 1
ATOM 1315 N N . THR A 1 169 ? -0.440 12.336 -6.660 1.00 98.38 169 THR A N 1
ATOM 1316 C CA . THR A 1 169 ? -1.043 13.047 -7.795 1.00 98.38 169 THR A CA 1
ATOM 1317 C C . THR A 1 169 ? -2.074 12.195 -8.540 1.00 98.38 169 THR A C 1
ATOM 1319 O O . THR A 1 169 ? -3.113 12.718 -8.936 1.00 98.38 169 THR A O 1
ATOM 1322 N N . LEU A 1 170 ? -1.834 10.891 -8.711 1.00 98.19 170 LEU A N 1
ATOM 1323 C CA . LEU A 1 170 ? -2.808 9.972 -9.313 1.00 98.19 170 LEU A CA 1
ATOM 1324 C C . LEU A 1 170 ? -4.076 9.847 -8.458 1.00 98.19 170 LEU A C 1
ATOM 1326 O O . LEU A 1 170 ? -5.182 9.933 -8.990 1.00 98.19 170 LEU A O 1
ATOM 1330 N N . ALA A 1 171 ? -3.930 9.707 -7.138 1.00 98.12 171 ALA A N 1
ATOM 1331 C CA . ALA A 1 171 ? -5.059 9.655 -6.214 1.00 98.12 171 ALA A CA 1
ATOM 1332 C C . ALA A 1 171 ? -5.869 10.964 -6.246 1.00 98.12 171 ALA A C 1
ATOM 1334 O O . ALA A 1 171 ? -7.095 10.935 -6.367 1.00 98.12 171 ALA A O 1
ATOM 1335 N N . GLU A 1 172 ? -5.198 12.116 -6.208 1.00 97.62 172 GLU A N 1
ATOM 1336 C CA . GLU A 1 172 ? -5.842 13.430 -6.305 1.00 97.62 172 GLU A CA 1
ATOM 1337 C C . GLU A 1 172 ? -6.574 13.615 -7.641 1.00 97.62 172 GLU A C 1
ATOM 1339 O O . GLU A 1 172 ? -7.709 14.091 -7.661 1.00 97.62 172 GLU A O 1
ATOM 1344 N N . ALA A 1 173 ? -5.983 13.171 -8.755 1.00 96.69 173 ALA A N 1
ATOM 1345 C CA . ALA A 1 173 ? -6.625 13.197 -10.070 1.00 96.69 173 ALA A CA 1
ATOM 1346 C C . ALA A 1 173 ? -7.869 12.293 -10.145 1.00 96.69 173 ALA A C 1
ATOM 1348 O O . ALA A 1 173 ? -8.819 12.615 -10.860 1.00 96.69 173 ALA A O 1
ATOM 1349 N N . LYS A 1 174 ? -7.890 11.195 -9.379 1.00 96.12 174 LYS A N 1
ATOM 1350 C CA . LYS A 1 174 ? -9.054 10.312 -9.201 1.00 96.12 174 LYS A CA 1
ATOM 1351 C C . LYS A 1 174 ? -10.118 10.910 -8.261 1.00 96.12 174 LYS A C 1
ATOM 1353 O O . LYS A 1 174 ? -11.228 10.398 -8.189 1.00 96.12 174 LYS A O 1
ATOM 1358 N N . GLY A 1 175 ? -9.808 12.009 -7.568 1.00 96.38 175 GLY A N 1
ATOM 1359 C CA . GLY A 1 175 ? -10.724 12.747 -6.691 1.00 96.38 175 GLY A CA 1
ATOM 1360 C C . GLY A 1 175 ? -10.542 12.480 -5.192 1.00 96.38 175 GLY A C 1
ATOM 1361 O O . GLY A 1 175 ? -11.338 12.967 -4.384 1.00 96.38 175 GLY A O 1
ATOM 1362 N N . TYR A 1 176 ? -9.514 11.727 -4.792 1.00 97.81 176 TYR A N 1
ATOM 1363 C CA . TYR A 1 176 ? -9.113 11.642 -3.388 1.00 97.81 176 TYR A CA 1
ATOM 1364 C C . TYR A 1 176 ? -8.642 13.019 -2.901 1.00 97.81 176 TYR A C 1
ATOM 1366 O O . TYR A 1 176 ? -7.993 13.765 -3.629 1.00 97.81 176 TYR A O 1
ATOM 1374 N N . SER A 1 177 ? -8.990 13.395 -1.672 1.00 96.31 177 SER A N 1
ATOM 1375 C CA . SER A 1 177 ? -8.800 14.763 -1.194 1.00 96.31 177 SER A CA 1
ATOM 1376 C C . SER A 1 177 ? -8.472 14.818 0.290 1.00 96.31 177 SER A C 1
ATOM 1378 O O . SER A 1 177 ? -9.165 14.239 1.129 1.00 96.31 177 SER A O 1
ATOM 1380 N N . GLN A 1 178 ? -7.439 15.598 0.616 1.00 95.31 178 GLN A N 1
ATOM 1381 C CA . GLN A 1 178 ? -7.065 15.888 1.998 1.00 95.31 178 GLN A CA 1
ATOM 1382 C C . GLN A 1 178 ? -8.112 16.747 2.710 1.00 95.31 178 GLN A C 1
ATOM 1384 O O . GLN A 1 178 ? -8.386 16.540 3.889 1.00 95.31 178 GLN A O 1
ATOM 1389 N N . SER A 1 179 ? -8.747 17.686 2.001 1.00 94.50 179 SER A N 1
ATOM 1390 C CA . SER A 1 179 ? -9.787 18.540 2.585 1.00 94.50 179 SER A CA 1
ATOM 1391 C C . SER A 1 179 ? -11.110 17.802 2.789 1.00 94.50 179 SER A C 1
ATOM 1393 O O . SER A 1 179 ? -11.828 18.102 3.739 1.00 94.50 179 SER A O 1
ATOM 1395 N N . ALA A 1 180 ? -11.415 16.819 1.936 1.00 93.19 180 ALA A N 1
ATOM 1396 C CA . ALA A 1 180 ? -12.579 15.946 2.091 1.00 93.19 180 ALA A CA 1
ATOM 1397 C C . ALA A 1 180 ? -12.334 14.788 3.076 1.00 93.19 180 ALA A C 1
ATOM 1399 O O . ALA A 1 180 ? -13.264 14.048 3.382 1.00 93.19 180 ALA A O 1
ATOM 1400 N N . GLY A 1 181 ? -11.098 14.618 3.560 1.00 94.25 181 GLY A N 1
ATOM 1401 C CA . GLY A 1 181 ? -10.721 13.542 4.476 1.00 94.25 181 GLY A CA 1
ATOM 1402 C C . GLY A 1 181 ? -10.635 12.158 3.828 1.00 94.25 181 GLY A C 1
ATOM 1403 O O . GLY A 1 181 ? -10.554 11.170 4.549 1.00 94.25 181 GLY A O 1
ATOM 1404 N N . THR A 1 182 ? -10.639 12.064 2.495 1.00 96.75 182 THR A N 1
ATOM 1405 C CA . THR A 1 182 ? -10.484 10.788 1.778 1.00 96.75 182 THR A CA 1
ATOM 1406 C C . THR A 1 182 ? -9.023 10.445 1.499 1.00 96.75 182 THR A C 1
ATOM 1408 O O . THR A 1 182 ? -8.716 9.284 1.255 1.00 96.75 182 THR A O 1
ATOM 1411 N N . LEU A 1 183 ? -8.109 11.415 1.591 1.00 98.19 183 LEU A N 1
ATOM 1412 C CA . LEU A 1 183 ? -6.663 11.224 1.452 1.00 98.19 183 LEU A CA 1
ATOM 1413 C C . LEU A 1 183 ? -5.917 11.785 2.658 1.00 98.19 183 LEU A C 1
ATOM 1415 O O . LEU A 1 183 ? -6.209 12.889 3.112 1.00 98.19 183 LEU A O 1
ATOM 1419 N N . MET A 1 184 ? -4.882 11.093 3.114 1.00 98.31 184 MET A N 1
ATOM 1420 C CA . MET A 1 184 ? -3.863 11.676 3.980 1.00 98.31 184 MET A CA 1
ATOM 1421 C C . MET A 1 184 ? -2.482 11.304 3.458 1.00 98.31 184 MET A C 1
ATOM 1423 O O . MET A 1 184 ? -2.190 10.127 3.281 1.00 98.31 184 MET A O 1
ATOM 1427 N N . VAL A 1 185 ? -1.635 12.312 3.254 1.00 98.25 185 VAL A N 1
ATOM 1428 C CA . VAL A 1 185 ? -0.232 12.122 2.871 1.00 98.25 185 VAL A CA 1
ATOM 1429 C C . VAL A 1 185 ? 0.655 12.658 3.985 1.00 98.25 185 VAL A C 1
ATOM 1431 O O . VAL A 1 185 ? 0.438 13.774 4.473 1.00 98.25 185 VAL A O 1
ATOM 1434 N N . LYS A 1 186 ? 1.621 11.859 4.440 1.00 98.00 186 LYS A N 1
ATOM 1435 C CA . LYS A 1 186 ? 2.562 12.247 5.494 1.00 98.00 186 LYS A CA 1
ATOM 1436 C C . LYS A 1 186 ? 4.001 12.062 5.046 1.00 98.00 186 LYS A C 1
ATOM 1438 O O . LYS A 1 186 ? 4.405 10.986 4.647 1.00 98.00 186 LYS A O 1
ATOM 1443 N N . TYR A 1 187 ? 4.773 13.124 5.220 1.00 96.81 187 TYR A N 1
ATOM 1444 C CA . TYR A 1 187 ? 6.214 13.108 5.050 1.00 96.81 187 TYR A CA 1
ATOM 1445 C C . TYR A 1 187 ? 6.887 13.128 6.422 1.00 96.81 187 TYR A C 1
ATOM 1447 O O . TYR A 1 187 ? 6.544 13.964 7.267 1.00 96.81 187 TYR A O 1
ATOM 1455 N N . TRP A 1 188 ? 7.844 12.229 6.629 1.00 96.12 188 TRP A N 1
ATOM 1456 C CA . TRP A 1 188 ? 8.576 12.065 7.880 1.00 96.12 188 TRP A CA 1
ATOM 1457 C C . TRP A 1 188 ? 10.069 12.381 7.679 1.00 96.12 188 TRP A C 1
ATOM 1459 O O . TRP A 1 188 ? 10.834 11.495 7.291 1.00 96.12 188 TRP A O 1
ATOM 1469 N N . PRO A 1 189 ? 10.512 13.626 7.946 1.00 95.38 189 PRO A N 1
ATOM 1470 C CA . PRO A 1 189 ? 11.914 13.998 7.795 1.00 95.38 189 PRO A CA 1
ATOM 1471 C C . PRO A 1 189 ? 12.828 13.106 8.636 1.00 95.38 189 PRO A C 1
ATOM 1473 O O . PRO A 1 189 ? 12.496 12.775 9.775 1.00 95.38 189 PRO A O 1
ATOM 1476 N N . GLU A 1 190 ? 13.978 12.739 8.082 1.00 93.19 190 GLU A N 1
ATOM 1477 C CA . GLU A 1 190 ? 15.001 11.887 8.704 1.00 93.19 190 GLU A CA 1
ATOM 1478 C C . GLU A 1 190 ? 14.530 10.455 9.028 1.00 93.19 190 GLU A C 1
ATOM 1480 O O . GLU A 1 190 ? 15.221 9.685 9.703 1.00 93.19 190 GLU A O 1
ATOM 1485 N N . SER A 1 191 ? 13.351 10.069 8.535 1.00 94.00 191 SER A N 1
ATOM 1486 C CA . SER A 1 191 ? 12.789 8.742 8.745 1.00 94.00 191 SER A CA 1
ATOM 1487 C C . SER A 1 191 ? 13.290 7.750 7.702 1.00 94.00 191 SER A C 1
ATOM 1489 O O . SER A 1 191 ? 13.361 8.054 6.512 1.00 94.00 191 SER A O 1
ATOM 1491 N N . GLY A 1 192 ? 13.672 6.558 8.163 1.00 91.81 192 GLY A N 1
ATOM 1492 C CA . GLY A 1 192 ? 14.200 5.489 7.322 1.00 91.81 192 GLY A CA 1
ATOM 1493 C C . GLY A 1 192 ? 13.305 4.256 7.224 1.00 91.81 192 GLY A C 1
ATOM 1494 O O . GLY A 1 192 ? 12.359 4.073 7.984 1.00 91.81 192 GLY A O 1
ATOM 1495 N N . HIS A 1 193 ? 13.674 3.360 6.310 1.00 92.38 193 HIS A N 1
ATOM 1496 C CA . HIS A 1 193 ? 12.893 2.174 5.951 1.00 92.38 193 HIS A CA 1
ATOM 1497 C C . HIS A 1 193 ? 13.038 1.005 6.940 1.00 92.38 193 HIS A C 1
ATOM 1499 O O . HIS A 1 193 ? 13.707 0.013 6.642 1.00 92.38 193 HIS A O 1
ATOM 1505 N N . ASN A 1 194 ? 12.480 1.122 8.146 1.00 89.25 194 ASN A N 1
ATOM 1506 C CA . ASN A 1 194 ? 12.507 0.039 9.133 1.00 89.25 194 ASN A CA 1
ATOM 1507 C C . ASN A 1 194 ? 11.428 0.181 10.218 1.00 89.25 194 ASN A C 1
ATOM 1509 O O . ASN A 1 194 ? 10.819 1.236 10.415 1.00 89.25 194 ASN A O 1
ATOM 1513 N N . GLU A 1 195 ? 11.243 -0.889 10.989 1.00 86.25 195 GLU A N 1
ATOM 1514 C CA . GLU A 1 195 ? 10.213 -0.993 12.020 1.00 86.25 195 GLU A CA 1
ATOM 1515 C C . GLU A 1 195 ? 10.382 0.015 13.154 1.00 86.25 195 GLU A C 1
ATOM 1517 O O . GLU A 1 195 ? 9.385 0.355 13.787 1.00 86.25 195 GLU A O 1
ATOM 1522 N N . TRP A 1 196 ? 11.599 0.514 13.415 1.00 86.19 196 TRP A N 1
ATOM 1523 C CA . TRP A 1 196 ? 11.813 1.543 14.434 1.00 86.19 196 TRP A CA 1
ATOM 1524 C C . TRP A 1 196 ? 11.106 2.848 14.075 1.00 86.19 196 TRP A C 1
ATOM 1526 O O . TRP A 1 196 ? 10.531 3.478 14.960 1.00 86.19 196 TRP A O 1
ATOM 1536 N N . PHE A 1 197 ? 11.103 3.243 12.804 1.00 91.00 197 PHE A N 1
ATOM 1537 C CA . PHE A 1 197 ? 10.365 4.424 12.368 1.00 91.00 197 PHE A CA 1
ATOM 1538 C C . PHE A 1 197 ? 8.875 4.138 12.199 1.00 91.00 197 PHE A C 1
ATOM 1540 O O . PHE A 1 197 ? 8.046 4.882 12.721 1.00 91.00 197 PHE A O 1
ATOM 1547 N N . TRP A 1 198 ? 8.506 3.021 11.567 1.00 92.69 198 TRP A N 1
ATOM 1548 C CA . TRP A 1 198 ? 7.090 2.696 11.364 1.00 92.69 198 TRP A CA 1
ATOM 1549 C C . TRP A 1 198 ? 6.327 2.573 12.679 1.00 92.69 198 TRP A C 1
ATOM 1551 O O . TRP A 1 198 ? 5.206 3.069 12.784 1.00 92.69 198 TRP A O 1
ATOM 1561 N N . GLN A 1 199 ? 6.927 1.985 13.720 1.00 88.00 199 GLN A N 1
ATOM 1562 C CA . GLN A 1 199 ? 6.257 1.903 15.017 1.00 88.00 199 GLN A CA 1
ATOM 1563 C C . GLN A 1 199 ? 5.972 3.284 15.620 1.00 88.00 199 GLN A C 1
ATOM 1565 O O . GLN A 1 199 ? 5.033 3.385 16.405 1.00 88.00 199 GLN A O 1
ATOM 1570 N N . GLN A 1 200 ? 6.751 4.320 15.282 1.00 86.81 200 GLN A N 1
ATOM 1571 C CA . GLN A 1 200 ? 6.564 5.679 15.797 1.00 86.81 200 GLN A CA 1
ATOM 1572 C C . GLN A 1 200 ? 5.402 6.394 15.117 1.00 86.81 200 GLN A C 1
ATOM 1574 O O . GLN A 1 200 ? 4.634 7.103 15.765 1.00 86.81 200 GLN A O 1
ATOM 1579 N N . HIS A 1 201 ? 5.236 6.159 13.818 1.00 89.56 201 HIS A N 1
ATOM 1580 C CA . HIS A 1 201 ? 4.254 6.870 13.003 1.00 89.56 201 HIS A CA 1
ATOM 1581 C C . HIS A 1 201 ? 2.922 6.132 12.882 1.00 89.56 201 HIS A C 1
ATOM 1583 O O . HIS A 1 201 ? 1.910 6.766 12.606 1.00 89.56 201 HIS A O 1
ATOM 1589 N N . CYS A 1 202 ? 2.887 4.817 13.134 1.00 89.50 202 CYS A N 1
ATOM 1590 C CA . CYS A 1 202 ? 1.723 3.959 12.878 1.00 89.50 202 CYS A CA 1
ATOM 1591 C C . CYS A 1 202 ? 0.425 4.374 13.589 1.00 89.50 202 CYS A C 1
ATOM 1593 O O . CYS A 1 202 ? -0.654 3.974 13.159 1.00 89.50 202 CYS A O 1
ATOM 1595 N N . SER A 1 203 ? 0.488 5.180 14.651 1.00 88.12 203 SER A N 1
ATOM 1596 C CA . SER A 1 203 ? -0.715 5.739 15.272 1.00 88.12 203 SER A CA 1
ATOM 1597 C C . SER A 1 203 ? -1.481 6.654 14.317 1.00 88.12 203 SER A C 1
ATOM 1599 O O . SER A 1 203 ? -2.705 6.637 14.335 1.00 88.12 203 SER A O 1
ATOM 1601 N N . VAL A 1 204 ? -0.790 7.399 13.453 1.00 93.19 204 VAL A N 1
ATOM 1602 C CA . VAL A 1 204 ? -1.393 8.360 12.521 1.00 93.19 204 VAL A CA 1
ATOM 1603 C C . VAL A 1 204 ? -2.299 7.687 11.482 1.00 93.19 204 VAL A C 1
ATOM 1605 O O . VAL A 1 204 ? -3.469 8.066 11.421 1.00 93.19 204 VAL A O 1
ATOM 1608 N N . PRO A 1 205 ? -1.850 6.681 10.700 1.00 95.25 205 PRO A N 1
ATOM 1609 C CA . PRO A 1 205 ? -2.743 5.973 9.786 1.00 95.25 205 PRO A CA 1
ATOM 1610 C C . PRO A 1 205 ? -3.878 5.255 10.514 1.00 95.25 205 PRO A C 1
ATOM 1612 O O . PRO A 1 205 ? -4.999 5.241 10.020 1.00 95.25 205 PRO A O 1
ATOM 1615 N N . LEU A 1 206 ? -3.636 4.698 11.706 1.00 92.19 206 LEU A N 1
ATOM 1616 C CA . LEU A 1 206 ? -4.695 4.048 12.482 1.00 92.19 206 LEU A CA 1
ATOM 1617 C C . LEU A 1 206 ? -5.766 5.038 12.936 1.00 92.19 206 LEU A C 1
ATOM 1619 O O . LEU A 1 206 ? -6.952 4.724 12.879 1.00 92.19 206 LEU A O 1
ATOM 1623 N N . GLU A 1 207 ? -5.365 6.227 13.380 1.00 91.25 207 GLU A N 1
ATOM 1624 C CA . GLU A 1 207 ? -6.300 7.285 13.753 1.00 91.25 207 GLU A CA 1
ATOM 1625 C C . GLU A 1 207 ? -7.062 7.825 12.549 1.00 91.25 207 GLU A C 1
ATOM 1627 O O . GLU A 1 207 ? -8.254 8.088 12.672 1.00 91.25 207 GLU A O 1
ATOM 1632 N N . PHE A 1 208 ? -6.408 7.940 11.394 1.00 94.38 208 PHE A N 1
ATOM 1633 C CA . PHE A 1 208 ? -7.059 8.321 10.146 1.00 94.38 208 PHE A CA 1
ATOM 1634 C C . PHE A 1 208 ? -8.112 7.291 9.717 1.00 94.38 208 PHE A C 1
ATOM 1636 O O . PHE A 1 208 ? -9.271 7.652 9.528 1.00 94.38 208 PHE A O 1
ATOM 1643 N N . LEU A 1 209 ? -7.738 6.010 9.641 1.00 94.06 209 LEU A N 1
ATOM 1644 C CA . LEU A 1 209 ? -8.638 4.932 9.224 1.00 94.06 209 LEU A CA 1
ATOM 1645 C C . LEU A 1 209 ? -9.819 4.757 10.189 1.00 94.06 209 LEU A C 1
ATOM 1647 O O . LEU A 1 209 ? -10.949 4.533 9.770 1.00 94.06 209 LEU A O 1
ATOM 1651 N N . LEU A 1 210 ? -9.575 4.877 11.497 1.00 90.94 210 LEU A N 1
ATOM 1652 C CA . LEU A 1 210 ? -10.584 4.623 12.528 1.00 90.94 210 LEU A CA 1
ATOM 1653 C C . LEU A 1 210 ? -11.288 5.892 13.023 1.00 90.94 210 LEU A C 1
ATOM 1655 O O . LEU A 1 210 ? -12.042 5.813 13.992 1.00 90.94 210 LEU A O 1
ATOM 1659 N N . ALA A 1 211 ? -11.071 7.053 12.397 1.00 86.06 211 ALA A N 1
ATOM 1660 C CA . ALA A 1 211 ? -11.518 8.354 12.903 1.00 86.06 211 ALA A CA 1
ATOM 1661 C C . ALA A 1 211 ? -13.009 8.387 13.287 1.00 86.06 211 ALA A C 1
ATOM 1663 O O . ALA A 1 211 ? -13.356 8.862 14.370 1.00 86.06 211 ALA A O 1
ATOM 1664 N N . ALA A 1 212 ? -13.881 7.811 12.451 1.00 77.25 212 ALA A N 1
ATOM 1665 C CA . ALA A 1 212 ? -15.325 7.732 12.698 1.00 77.25 212 ALA A CA 1
ATOM 1666 C C . ALA A 1 212 ? -15.691 6.934 13.970 1.00 77.25 212 ALA A C 1
ATOM 1668 O O . ALA A 1 212 ? -16.737 7.166 14.574 1.00 77.25 212 ALA A O 1
ATOM 1669 N N . HIS A 1 213 ? -14.812 6.035 14.416 1.00 74.56 213 HIS A N 1
ATOM 1670 C CA . HIS A 1 213 ? -15.012 5.148 15.565 1.00 74.56 213 HIS A CA 1
ATOM 1671 C C . HIS A 1 213 ? -14.322 5.615 16.844 1.00 74.56 213 HIS A C 1
ATOM 1673 O O . HIS A 1 213 ? -14.587 5.071 17.912 1.00 74.56 213 HIS A O 1
ATOM 1679 N N . LEU A 1 214 ? -13.435 6.609 16.768 1.00 67.06 214 LEU A N 1
ATOM 1680 C CA . LEU A 1 214 ? -12.693 7.094 17.936 1.00 67.06 214 LEU A CA 1
ATOM 1681 C C . LEU A 1 214 ? -13.514 8.040 18.825 1.00 67.06 214 LEU A C 1
ATOM 1683 O O . LEU A 1 214 ? -13.088 8.360 19.938 1.00 67.06 214 LEU A O 1
ATOM 1687 N N . SER A 1 215 ? -14.691 8.482 18.372 1.00 61.81 215 SER A N 1
ATOM 1688 C CA . SER A 1 215 ? -15.595 9.289 19.194 1.00 61.81 215 SER A CA 1
ATOM 1689 C C . SER A 1 215 ? -16.188 8.457 20.345 1.00 61.81 215 SER A C 1
ATOM 1691 O O . SER A 1 215 ? -16.779 7.404 20.131 1.00 61.81 215 SER A O 1
ATOM 1693 N N . GLY A 1 216 ? -16.003 8.912 21.590 1.00 53.03 216 GLY A N 1
ATOM 1694 C CA . GLY A 1 216 ? -16.598 8.282 22.779 1.00 53.03 216 GLY A CA 1
ATOM 1695 C C . GLY A 1 216 ? -15.849 7.080 23.374 1.00 53.03 216 GLY A C 1
ATOM 1696 O O . GLY A 1 216 ? -16.339 6.500 24.339 1.00 53.03 216 GLY A O 1
ATOM 1697 N N . ILE A 1 217 ? -14.669 6.713 22.859 1.00 56.88 217 ILE A N 1
ATOM 1698 C CA . ILE A 1 217 ? -13.815 5.694 23.490 1.00 56.88 217 ILE A CA 1
ATOM 1699 C C . ILE A 1 217 ? -12.932 6.357 24.555 1.00 56.88 217 ILE A C 1
ATOM 1701 O O . ILE A 1 217 ? -12.036 7.144 24.232 1.00 56.88 217 ILE A O 1
ATOM 1705 N N . ASP A 1 218 ? -13.151 6.001 25.825 1.00 49.97 218 ASP A N 1
ATOM 1706 C CA . ASP A 1 218 ? -12.268 6.393 26.923 1.00 49.97 218 ASP A CA 1
ATOM 1707 C C . ASP A 1 218 ? -10.864 5.820 26.699 1.00 49.97 218 ASP A C 1
ATOM 1709 O O . ASP A 1 218 ? -10.644 4.610 26.592 1.00 49.97 218 ASP A O 1
ATOM 1713 N N . ARG A 1 219 ? -9.881 6.717 26.610 1.00 54.38 219 ARG A N 1
ATOM 1714 C CA . ARG A 1 219 ? -8.481 6.348 26.402 1.00 54.38 219 ARG A CA 1
ATOM 1715 C C . ARG A 1 219 ? -7.948 5.674 27.663 1.00 54.38 219 ARG A C 1
ATOM 1717 O O . ARG A 1 219 ? -7.836 6.308 28.709 1.00 54.38 219 ARG A O 1
ATOM 1724 N N . ILE A 1 220 ? -7.555 4.406 27.556 1.00 50.12 220 ILE A N 1
ATOM 1725 C CA . ILE A 1 220 ? -6.853 3.721 28.645 1.00 50.12 220 ILE A CA 1
ATOM 1726 C C . ILE A 1 220 ? -5.418 4.249 28.695 1.00 50.12 220 ILE A C 1
ATOM 1728 O O . ILE A 1 220 ? -4.545 3.810 27.945 1.00 50.12 220 ILE A O 1
ATOM 1732 N N . THR A 1 221 ? -5.161 5.189 29.598 1.00 52.06 221 THR A N 1
ATOM 1733 C CA . THR A 1 221 ? -3.797 5.563 29.974 1.00 52.06 221 THR A CA 1
ATOM 1734 C C . THR A 1 221 ? -3.255 4.467 30.884 1.00 52.06 221 THR A C 1
ATOM 1736 O O . THR A 1 221 ? -3.631 4.370 32.051 1.00 52.06 221 THR A O 1
ATOM 1739 N N . VAL A 1 222 ? -2.392 3.597 30.359 1.00 51.16 222 VAL A N 1
ATOM 1740 C CA . VAL A 1 222 ? -1.668 2.645 31.207 1.00 51.16 222 VAL A CA 1
ATOM 1741 C C . VAL A 1 222 ? -0.621 3.437 31.983 1.00 51.16 222 VAL A C 1
ATOM 1743 O O . VAL A 1 222 ? 0.362 3.891 31.402 1.00 51.16 222 VAL A O 1
ATOM 1746 N N . SER A 1 223 ? -0.827 3.621 33.289 1.00 48.00 223 SER A N 1
ATOM 1747 C CA . SER A 1 223 ? 0.208 4.172 34.167 1.00 48.00 223 SER A CA 1
ATOM 1748 C C . SER A 1 223 ? 1.433 3.250 34.120 1.00 48.00 223 SER A C 1
ATOM 1750 O O . SER A 1 223 ? 1.301 2.064 34.441 1.00 48.00 223 SER A O 1
ATOM 1752 N N . PRO A 1 224 ? 2.616 3.731 33.700 1.00 51.25 224 PRO A N 1
ATOM 1753 C CA . PRO A 1 224 ? 3.797 2.889 33.626 1.00 51.25 224 PRO A CA 1
ATOM 1754 C C . PRO A 1 224 ? 4.216 2.505 35.047 1.00 51.25 224 PRO A C 1
ATOM 1756 O O . PRO A 1 224 ? 4.584 3.358 35.847 1.00 51.25 224 PRO A O 1
ATOM 1759 N N . THR A 1 225 ? 4.157 1.217 35.388 1.00 54.88 225 THR A N 1
ATOM 1760 C CA . THR A 1 225 ? 4.870 0.705 36.567 1.00 54.88 225 THR A CA 1
ATOM 1761 C C . THR A 1 225 ? 6.371 0.682 36.241 1.00 54.88 225 THR A C 1
ATOM 1763 O O . THR A 1 225 ? 6.762 -0.035 35.313 1.00 54.88 225 THR A O 1
ATOM 1766 N N . PRO A 1 226 ? 7.213 1.451 36.954 1.00 56.53 226 PRO A N 1
ATOM 1767 C CA . PRO A 1 226 ? 8.623 1.624 36.626 1.00 56.53 226 PRO A CA 1
ATOM 1768 C C . PRO A 1 226 ? 9.440 0.465 37.203 1.00 56.53 226 PRO A C 1
ATOM 1770 O O . PRO A 1 226 ? 9.839 0.501 38.364 1.00 56.53 226 PRO A O 1
ATOM 1773 N N . SER A 1 227 ? 9.687 -0.585 36.419 1.00 60.25 227 SER A N 1
ATOM 1774 C CA . SER A 1 227 ? 10.777 -1.521 36.756 1.00 60.25 227 SER A CA 1
ATOM 1775 C C . SER A 1 227 ? 11.272 -2.385 35.598 1.00 60.25 227 SER A C 1
ATOM 1777 O O . SER A 1 227 ? 12.432 -2.789 35.608 1.00 60.25 227 SER A O 1
ATOM 1779 N N . ALA A 1 228 ? 10.448 -2.660 34.587 1.00 74.75 228 ALA A N 1
ATOM 1780 C CA . ALA A 1 228 ? 10.841 -3.507 33.465 1.00 74.75 228 ALA A CA 1
ATOM 1781 C C . ALA A 1 228 ? 11.408 -2.687 32.293 1.00 74.75 228 ALA A C 1
ATOM 1783 O O . ALA A 1 228 ? 10.962 -1.574 32.019 1.00 74.75 228 ALA A O 1
ATOM 1784 N N . THR A 1 229 ? 12.421 -3.236 31.616 1.00 86.38 229 THR A N 1
ATOM 1785 C CA . THR A 1 229 ? 12.963 -2.668 30.376 1.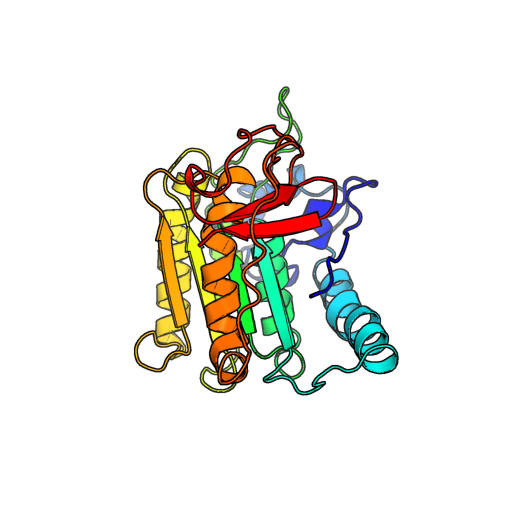00 86.38 229 THR A CA 1
ATOM 1786 C C . THR A 1 229 ? 11.866 -2.624 29.317 1.00 86.38 229 THR A C 1
ATOM 1788 O O . THR A 1 229 ? 11.211 -3.631 29.036 1.00 86.38 229 THR A O 1
ATOM 1791 N N . ILE A 1 230 ? 11.673 -1.453 28.725 1.00 86.75 230 ILE A N 1
ATOM 1792 C CA . ILE A 1 230 ? 10.789 -1.237 27.590 1.00 86.75 230 ILE A CA 1
ATOM 1793 C C . ILE A 1 230 ? 11.557 -1.600 26.324 1.00 86.75 230 ILE A C 1
ATOM 1795 O O . ILE A 1 230 ? 12.733 -1.265 26.179 1.00 86.75 230 ILE A O 1
ATOM 1799 N N . HIS A 1 231 ? 10.879 -2.278 25.408 1.00 87.50 231 HIS A N 1
ATOM 1800 C CA . HIS A 1 231 ? 11.442 -2.716 24.143 1.00 87.50 231 HIS A CA 1
ATOM 1801 C C . HIS A 1 231 ? 10.655 -2.142 22.966 1.00 87.50 231 HIS A C 1
ATOM 1803 O O . HIS A 1 231 ? 9.457 -1.869 23.073 1.00 87.50 231 HIS A O 1
ATOM 1809 N N . THR A 1 232 ? 11.318 -2.004 21.824 1.00 85.50 232 THR A N 1
ATOM 1810 C CA . THR A 1 232 ? 10.655 -1.842 20.525 1.00 85.50 232 THR A CA 1
ATOM 1811 C C . THR A 1 232 ? 9.859 -3.094 20.162 1.00 85.50 232 THR A C 1
ATOM 1813 O O . THR A 1 232 ? 9.986 -4.144 20.803 1.00 85.50 232 THR A O 1
ATOM 1816 N N . LEU A 1 233 ? 9.076 -3.026 19.084 1.00 79.75 233 LEU A N 1
ATOM 1817 C CA . LEU A 1 233 ? 8.440 -4.215 18.507 1.00 79.75 233 LEU A CA 1
ATOM 1818 C C . LEU A 1 233 ? 9.454 -5.275 18.040 1.00 79.75 233 LEU A C 1
ATOM 1820 O O . LEU A 1 233 ? 9.113 -6.454 18.002 1.00 79.75 233 LEU A O 1
ATOM 1824 N N . LEU A 1 234 ? 10.699 -4.873 17.761 1.00 78.25 234 LEU A N 1
ATOM 1825 C CA . LEU A 1 234 ? 11.813 -5.762 17.413 1.00 78.25 234 LEU A CA 1
ATOM 1826 C C . LEU A 1 234 ? 12.553 -6.333 18.635 1.00 78.25 234 LEU A C 1
ATOM 1828 O O . LEU A 1 234 ? 13.563 -7.014 18.481 1.00 78.25 234 LEU A O 1
ATOM 1832 N N . GLY A 1 235 ? 12.098 -6.041 19.856 1.00 83.88 235 GLY A N 1
ATOM 1833 C CA . GLY A 1 235 ? 12.767 -6.505 21.071 1.00 83.88 235 GLY A CA 1
ATOM 1834 C C . GLY A 1 235 ? 14.052 -5.740 21.409 1.00 83.88 235 GLY A C 1
ATOM 1835 O O . GLY A 1 235 ? 14.821 -6.198 22.249 1.00 83.88 235 GLY A O 1
ATOM 1836 N N . VAL A 1 236 ? 14.295 -4.577 20.795 1.00 85.50 236 VAL A N 1
ATOM 1837 C CA . VAL A 1 236 ? 15.447 -3.723 21.131 1.00 85.50 236 VAL A CA 1
ATOM 1838 C C . VAL A 1 236 ? 15.124 -2.936 22.404 1.00 85.50 236 VAL A C 1
ATOM 1840 O O . VAL A 1 236 ? 14.083 -2.280 22.439 1.00 85.50 236 VAL A O 1
ATOM 1843 N N . PRO A 1 237 ? 15.970 -2.964 23.449 1.00 88.81 237 PRO A N 1
ATOM 1844 C CA . PRO A 1 237 ? 15.730 -2.211 24.676 1.00 88.81 237 PRO A CA 1
ATOM 1845 C C . PRO A 1 237 ? 15.875 -0.700 24.435 1.00 88.81 237 PRO A C 1
ATOM 1847 O O . PRO A 1 237 ? 16.857 -0.254 23.848 1.00 88.81 237 PRO A O 1
ATOM 1850 N N . VAL A 1 238 ? 14.912 0.091 24.914 1.00 88.62 238 VAL A N 1
ATOM 1851 C CA . VAL A 1 238 ? 14.845 1.557 24.698 1.00 88.62 238 VAL A CA 1
ATOM 1852 C C . VAL A 1 238 ? 14.793 2.370 25.991 1.00 88.62 238 VAL A C 1
ATOM 1854 O O . VAL A 1 238 ? 14.627 3.585 25.963 1.00 88.62 238 VAL A O 1
ATOM 1857 N N . GLY A 1 239 ? 14.952 1.709 27.137 1.00 86.88 239 GLY A N 1
ATOM 1858 C CA . GLY A 1 239 ? 14.981 2.339 28.455 1.00 86.88 239 GLY A CA 1
ATOM 1859 C C . GLY A 1 239 ? 13.921 1.780 29.396 1.00 86.88 239 GLY A C 1
ATOM 1860 O O . GLY A 1 239 ? 13.353 0.720 29.152 1.00 86.88 239 GLY A O 1
ATOM 1861 N N . HIS A 1 240 ? 13.680 2.484 30.499 1.00 85.25 240 HIS A N 1
ATOM 1862 C CA . HIS A 1 240 ? 12.773 2.047 31.572 1.00 85.25 240 HIS A CA 1
ATOM 1863 C C . HIS A 1 240 ? 11.582 2.992 31.789 1.00 85.25 240 HIS A C 1
ATOM 1865 O O . HIS A 1 240 ? 10.639 2.646 32.498 1.00 85.25 240 HIS A O 1
ATOM 1871 N N . TYR A 1 241 ? 11.627 4.174 31.177 1.00 82.44 241 TYR A N 1
ATOM 1872 C CA . TYR A 1 241 ? 10.718 5.286 31.423 1.00 82.44 241 TYR A CA 1
ATOM 1873 C C . TYR A 1 241 ? 9.953 5.601 30.140 1.00 82.44 241 TYR A C 1
ATOM 1875 O O . TYR A 1 241 ? 10.546 5.970 29.130 1.00 82.44 241 TYR A O 1
ATOM 1883 N N . ALA A 1 242 ? 8.633 5.411 30.149 1.00 78.31 242 ALA A N 1
ATOM 1884 C CA . ALA A 1 242 ? 7.805 5.599 28.956 1.00 78.31 242 ALA A CA 1
ATOM 1885 C C . ALA A 1 242 ? 7.701 7.079 28.546 1.00 78.31 242 ALA A C 1
ATOM 1887 O O . ALA A 1 242 ? 7.441 7.397 27.389 1.00 78.31 242 ALA A O 1
ATOM 1888 N N . GLU A 1 243 ? 7.893 7.996 29.490 1.00 81.44 243 GLU A N 1
ATOM 1889 C CA . GLU A 1 243 ? 7.862 9.442 29.297 1.00 81.44 243 GLU A CA 1
ATOM 1890 C C . GLU A 1 243 ? 9.031 9.978 28.470 1.00 81.44 243 GLU A C 1
ATOM 1892 O O . GLU A 1 243 ? 8.875 11.022 27.845 1.00 81.44 243 GLU A O 1
ATOM 1897 N N . THR A 1 244 ? 10.157 9.262 28.422 1.00 82.75 244 THR A N 1
ATOM 1898 C CA . THR A 1 244 ? 11.340 9.659 27.643 1.00 82.75 244 THR A CA 1
ATOM 1899 C C . THR A 1 244 ? 11.340 9.086 26.228 1.00 82.75 244 THR A C 1
ATOM 1901 O O . THR A 1 244 ? 12.251 9.374 25.456 1.00 82.75 244 THR A O 1
ATOM 1904 N N . LEU A 1 245 ? 10.370 8.231 25.897 1.00 83.31 245 LEU A N 1
ATOM 1905 C CA . LEU A 1 245 ? 10.271 7.602 24.586 1.00 83.31 245 LEU A CA 1
ATOM 1906 C C . LEU A 1 245 ? 9.610 8.545 23.584 1.00 83.31 245 LEU A C 1
ATOM 1908 O O . LEU A 1 245 ? 8.674 9.273 23.926 1.00 83.31 245 LEU A O 1
ATOM 1912 N N . ALA A 1 246 ? 10.070 8.466 22.336 1.00 83.19 246 ALA A N 1
ATOM 1913 C CA . ALA A 1 246 ? 9.356 9.034 21.202 1.00 83.19 246 ALA A CA 1
ATOM 1914 C C . ALA A 1 246 ? 7.928 8.444 21.106 1.00 83.19 246 ALA A C 1
ATOM 1916 O O . ALA A 1 246 ? 7.665 7.365 21.653 1.00 83.19 246 ALA A O 1
ATOM 1917 N N . PRO A 1 247 ? 6.985 9.127 20.433 1.00 82.25 247 PRO A N 1
ATOM 1918 C CA . PRO A 1 247 ? 5.692 8.537 20.096 1.00 82.25 247 PRO A CA 1
ATOM 1919 C C . PRO A 1 247 ? 5.893 7.202 19.372 1.00 82.25 247 PRO A C 1
ATOM 1921 O O . PRO A 1 247 ? 6.777 7.108 18.533 1.00 82.25 247 PRO A O 1
ATOM 1924 N N . GLY A 1 248 ? 5.118 6.167 19.699 1.00 80.69 248 GLY A N 1
ATOM 1925 C CA . GLY A 1 248 ? 5.183 4.872 19.023 1.00 80.69 248 GLY A CA 1
ATOM 1926 C C . GLY A 1 248 ? 4.641 3.681 19.808 1.00 80.69 248 GLY A C 1
ATOM 1927 O O . GLY A 1 248 ? 4.175 3.818 20.937 1.00 80.69 248 GLY A O 1
ATOM 1928 N N . ILE A 1 249 ? 4.680 2.487 19.211 1.00 82.19 249 ILE A N 1
ATOM 1929 C CA . ILE A 1 249 ? 4.261 1.234 19.863 1.00 82.19 249 ILE A CA 1
ATOM 1930 C C . ILE A 1 249 ? 5.459 0.536 20.512 1.00 82.19 249 ILE A C 1
ATOM 1932 O O . ILE A 1 249 ? 6.472 0.274 19.867 1.00 82.19 249 ILE A O 1
ATOM 1936 N N . TYR A 1 250 ? 5.307 0.168 21.782 1.00 83.75 250 TYR A N 1
ATOM 1937 C CA . TYR A 1 250 ? 6.355 -0.440 22.597 1.00 83.75 250 TYR A CA 1
ATOM 1938 C C . TYR A 1 250 ? 5.856 -1.668 23.360 1.00 83.75 250 TYR A C 1
ATOM 1940 O O . TYR A 1 250 ? 4.656 -1.864 23.560 1.00 83.75 250 TYR A O 1
ATOM 1948 N N . CYS A 1 251 ? 6.798 -2.487 23.821 1.00 84.31 251 CYS A N 1
ATOM 1949 C CA . CYS A 1 251 ? 6.566 -3.694 24.604 1.00 84.31 251 CYS A CA 1
ATOM 1950 C C . CYS A 1 251 ? 7.142 -3.537 26.019 1.00 84.31 251 CYS A C 1
ATOM 1952 O O . CYS A 1 251 ? 8.318 -3.227 26.188 1.00 84.31 251 CYS A O 1
ATOM 1954 N N . ASN A 1 252 ? 6.334 -3.808 27.043 1.00 80.94 252 ASN A N 1
ATOM 1955 C CA . ASN A 1 252 ? 6.731 -3.829 28.452 1.00 80.94 252 ASN A CA 1
ATOM 1956 C C . ASN A 1 252 ? 6.041 -5.014 29.149 1.00 80.94 252 ASN A C 1
ATOM 1958 O O . ASN A 1 252 ? 4.854 -5.230 28.939 1.00 80.94 252 ASN A O 1
ATOM 1962 N N . PRO A 1 253 ? 6.684 -5.698 30.098 1.00 79.31 253 PRO A N 1
ATOM 1963 C CA . PRO A 1 253 ? 6.751 -7.177 30.184 1.00 79.31 253 PRO A CA 1
ATOM 1964 C C . PRO A 1 253 ? 5.724 -7.942 29.316 1.00 79.31 253 PRO A C 1
ATOM 1966 O O . PRO A 1 253 ? 4.712 -8.438 29.809 1.00 79.31 253 PRO A O 1
ATOM 1969 N N . GLY A 1 254 ? 5.965 -8.022 28.001 1.00 68.62 254 GLY A N 1
ATOM 1970 C CA . GLY A 1 254 ? 5.092 -8.744 27.056 1.00 68.62 254 GLY A CA 1
ATOM 1971 C C . GLY A 1 254 ? 3.736 -8.083 26.752 1.00 68.62 254 GLY A C 1
ATOM 1972 O O . GLY A 1 254 ? 2.977 -8.593 25.932 1.00 68.62 254 GLY A O 1
ATOM 1973 N N . LYS A 1 255 ? 3.425 -6.938 27.365 1.00 76.88 255 LYS A N 1
ATOM 1974 C CA . LYS A 1 255 ? 2.267 -6.092 27.058 1.00 76.88 255 LYS A CA 1
ATOM 1975 C C . LYS A 1 255 ? 2.665 -5.010 26.060 1.00 76.88 255 LYS A C 1
ATOM 1977 O O . LYS A 1 255 ? 3.630 -4.279 26.278 1.00 76.88 255 LYS A O 1
ATOM 1982 N N . LYS A 1 256 ? 1.898 -4.891 24.979 1.00 78.94 256 LYS A N 1
ATOM 1983 C CA . LYS A 1 256 ? 2.039 -3.794 24.018 1.00 78.94 256 LYS A CA 1
ATOM 1984 C C . LYS A 1 256 ? 1.345 -2.547 24.560 1.00 78.94 256 LYS A C 1
ATOM 1986 O O . LYS A 1 256 ? 0.244 -2.651 25.100 1.00 78.94 256 LYS A O 1
ATOM 1991 N N . PHE A 1 257 ? 1.963 -1.386 24.405 1.00 76.69 257 PHE A N 1
ATOM 1992 C CA . PHE A 1 257 ? 1.351 -0.097 24.712 1.00 76.69 257 PHE A CA 1
ATOM 1993 C C . PHE A 1 257 ? 1.757 0.947 23.670 1.00 76.69 257 PHE A C 1
ATOM 1995 O O . PHE A 1 257 ? 2.779 0.805 23.002 1.00 76.69 257 PHE A O 1
ATOM 2002 N N . LEU A 1 258 ? 0.932 1.982 23.528 1.00 75.19 258 LEU A N 1
ATOM 2003 C CA . LEU A 1 258 ? 1.164 3.094 22.615 1.00 75.19 258 LEU A CA 1
ATOM 2004 C C . LEU A 1 258 ? 1.611 4.321 23.415 1.00 75.19 258 LEU A C 1
ATOM 2006 O O . LEU A 1 258 ? 0.925 4.741 24.349 1.00 75.19 258 LEU A O 1
ATOM 2010 N N . LYS A 1 259 ? 2.736 4.908 23.023 1.00 75.88 259 LYS A N 1
ATOM 2011 C CA . LYS A 1 259 ? 3.187 6.234 23.430 1.00 75.88 259 LYS A CA 1
ATOM 2012 C C . LYS A 1 259 ? 2.731 7.233 22.367 1.00 75.88 259 LYS A C 1
ATOM 2014 O O . LYS A 1 259 ? 2.890 6.985 21.177 1.00 75.88 259 LYS A O 1
ATOM 2019 N N . ARG A 1 260 ? 2.121 8.325 22.808 1.00 66.56 260 ARG A N 1
ATOM 2020 C CA . ARG A 1 260 ? 1.748 9.466 21.969 1.00 66.56 260 ARG A CA 1
ATOM 2021 C C . ARG A 1 260 ? 2.684 10.624 22.257 1.00 66.56 260 ARG A C 1
ATOM 2023 O O . ARG A 1 260 ? 3.171 10.682 23.416 1.00 66.56 260 ARG A O 1
#

Solvent-accessible surface area (backbone atoms only — not comparable to full-atom values): 14363 Å² total; per-residue (Å²): 140,80,89,80,85,75,54,46,96,75,73,35,42,63,24,40,26,36,57,44,74,20,58,80,55,46,54,82,91,49,53,86,76,38,50,50,82,80,48,47,92,85,61,67,35,16,62,62,44,36,47,43,46,65,59,51,50,44,50,53,48,50,77,73,45,100,61,67,82,49,23,85,65,28,72,36,64,27,49,27,49,44,7,43,34,21,45,40,33,27,42,77,35,49,84,54,27,18,22,25,28,23,32,48,38,53,45,35,50,42,56,41,71,82,41,100,88,48,73,41,79,48,87,22,70,62,39,22,50,10,44,49,49,41,48,56,71,42,56,65,69,49,77,71,30,36,42,33,42,34,33,26,54,22,81,68,20,43,69,25,48,73,48,52,53,49,48,48,52,38,41,43,74,64,59,32,27,63,90,78,66,22,28,47,80,47,80,38,85,82,25,42,78,46,68,78,45,48,35,36,52,50,61,55,52,51,48,62,76,41,48,91,67,57,71,88,62,82,78,82,77,78,78,80,76,79,79,52,66,30,19,39,86,86,66,48,78,77,47,58,56,76,86,80,50,71,43,19,48,33,30,41,91,90,40,76,48,77,41,117

Mean predicted aligned error: 6.42 Å

Secondary structure (DSSP, 8-state):
------SGGGT-HHHHHS-GGGGGGS-TTTGGGSSHHHH-SS---HHHHHHIIIIIIHHHHHHHS----SGGG-EEEEETHHHHHHHHHHHH-TTT--EEEEES--TT---EEEETTEEE----HHHHHHHHHHHHHHPPPSSS-EEEEEEEEETTGGGTHHHHHHHHHHHHHTT--TTTTSEEEEEEEEEESSHHHHHHHTHHHHHHHTGGG-TT---------TTSPEE-TT--EEES-GGGSPSEEEEETTEEEEE-

Foldseek 3Di:
DDDDDDVVVVPCLLLQLALQQLVVLQPPVCVVLFCVVQADDPGRCLVVNLCCVQPVVLVVPVVPDPAPQFQLRAAQEDEASSQRSRLSSCLVCVRRHQEYAYHLYNLQQDWRQPDPVGIDDDRRPSSSVSSLVCSLVRPDQFDSHAYEEEFECDDPSVSCPVSSVSSVVSCVVSPQDPVSLRYDYDYDYPDDRDQVRCQQCVVPVVCSSCVVPPPPDDDPDDDQPFDFFKAGPVRHGDGRDLVPDHFGWIATPNDIDTDD

pLDDT: mean 88.15, std 12.64, range [42.5, 98.69]

Nearest PDB structures (foldseek):
  3c8d-assembly6_C  TM=8.224E-01  e=3.057E-05  Shigella flexneri 2a str. 2457T
  2b20-assembly1_A  TM=8.379E-01  e=5.240E-05  Shigella flexneri 2a str. 2457T
  3c8h-assembly1_A  TM=7.735E-01  e=7.505E-05  Shigella flexneri 2a str. 2457T
  5vol-assembly1_B  TM=6.828E-01  e=2.406E-05  Bacteroides intestinalis DSM 17393
  5vol-assembly2_E  TM=6.569E-01  e=1.679E-05  Bacteroides intestinalis DSM 17393